Protein AF-0000000086129449 (afdb_homodimer)

InterPro domains:
  IPR013740 Redoxin [PF08534] (5-156)
  IPR013766 Thioredoxin domain [PS51352] (3-165)
  IPR036249 Thioredoxin-like superfamily [SSF52833] (34-163)
  IPR037944 Peroxiredoxin-5-like [PTHR10430] (5-164)
  IPR037944 Peroxiredoxin-5-like [cd03013] (5-163)

Sequence (330 aa):
MASLVGQQFPEDVSFTYVPYTPEKAGLNACGLPQKYDASKEFKEKKVVLVAVPGAFTPTCSEKHVPTFIEQKEALKAKGVDKVIVIAYNDPFVMSAWGKSNGVTDDFIIFASDGETKFSKQIGWTMGERTGRYALVIDHGKVTYAEQAAKGGVEGTDAASVLAKLMASLVGQQFPEDVSFTYVPYTPEKAGLNACGLPQKYDASKEFKEKKVVLVAVPGAFTPTCSEKHVPTFIEQKEALKAKGVDKVIVIAYNDPFVMSAWGKSNGVTDDFIIFASDGETKFSKQIGWTMGERTGRYALVIDHGKVTYAEQAAKGGVEGTDAASVLAKL

Nearest PDB structures (foldseek):
  5j9c-assembly1_A  TM=9.856E-01  e=5.800E-25  Aspergillus fumigatus Af293
  7q6a-assembly1_B  TM=9.742E-01  e=1.094E-22  Thermochaetoides thermophila
  7q68-assembly1_A-2  TM=9.576E-01  e=4.146E-23  Thermochaetoides thermophila DSM 1495
  5j9b-assembly1_B  TM=9.502E-01  e=1.026E-22  Aspergillus fumigatus Af293
  5j9b-assembly1_A  TM=9.409E-01  e=3.990E-22  Aspergillus fumigatus Af293

Organism: Cryphonectria parasitica (strain ATCC 38755 / EP155) (NCBI:txid660469)

Foldseek 3Di:
DPPLAFDFDDAPDKWKAFAFDPVQLDLPRFGDIDIGRCQVVLLAFKEKEWEAQDFPDDCCLPPAVVLCVVCVVVCVVVRHQAYEYEKQDARSSQHSSCSVSVNRDGRYTRTYCHQVVSQVVVPQADVSMGFGKMWIRHNRGTRAIDGDDPPHNPCRHPVNVSVRD/DPPLAFDFDDAPDKWKAFAFDPVQLDLPRFGDIDIGRCQVVLLAFKEKEWEAQDFPDDQCLPPAVVLCVVCVVVCVVVRHQAYEYEKQDARSSQHSSCSVSVNRDGRYTRTYCHQVVSQVVVPQADVSMGFGKMWIRHNRGTRAIDGDDPPHNPCRHPVNVSVRD

Solvent-accessible surface area (backbone atoms only — not comparable to full-atom values): 16642 Å² total; per-residue (Å²): 129,82,70,62,45,74,33,67,57,61,78,91,40,61,34,30,22,30,74,79,43,84,92,40,62,48,59,46,38,50,68,68,72,39,81,41,55,44,38,66,55,33,44,78,27,29,32,38,41,34,35,31,50,42,66,36,30,44,64,43,43,65,62,29,56,50,39,45,64,73,38,41,66,62,42,43,74,67,58,40,62,35,35,40,38,30,18,34,44,53,25,46,44,26,30,29,48,34,40,73,71,68,55,74,59,83,44,58,40,36,26,8,28,60,87,19,49,64,32,54,73,74,64,44,49,50,86,84,25,19,18,47,25,22,33,32,29,54,48,30,29,19,74,36,67,32,62,31,48,89,95,50,47,57,57,36,25,38,68,47,46,59,74,73,102,129,81,70,62,46,75,32,66,58,62,77,90,40,60,33,30,21,30,74,82,42,83,92,40,61,48,58,47,38,50,68,67,73,39,81,41,54,44,40,65,55,34,44,78,27,29,33,37,41,34,35,32,48,39,63,36,30,44,63,42,43,64,61,28,56,50,40,44,63,74,38,41,66,61,42,41,74,70,56,40,61,35,35,40,38,31,18,34,46,53,27,45,45,26,31,29,48,34,41,74,70,68,54,75,60,83,44,59,41,36,25,8,29,60,89,19,49,63,33,55,72,75,65,45,49,51,85,84,23,17,18,46,26,23,34,31,29,56,47,30,28,20,73,38,66,34,60,30,48,89,95,52,47,58,57,38,24,38,68,47,46,56,72,71,99

pLDDT: mean 91.47, std 8.97, range [40.25, 98.5]

Radius of gyration: 21.04 Å; Cα contacts (8 Å, |Δi|>4): 790; chains: 2; bounding box: 36×64×48 Å

Secondary structure (DSSP, 8-state):
---STTSBPPSS--EEE----GGG-STT-----EEE-HHHHHTTSEEEEEE-S-TT-HHIIIIIHHHHHHTHHHHHHTT--EEEEEESS-HHHHHHHHHHTT--SSSEEEEE-GGGHHHHHHT-EETTEE--EEEEEETTEEEEEEEPPTT--TTTSHHHHHTT-/---STTSBPPSS--EEE----GGG-STT-----EEE-HHHHHTTSEEEEEE-S-TT-HHIIIIIHHHHHHTHHHHHHTT--EEEEEESS-HHHHHHHHHHTT--SSSEEEEE-GGGHHHHHHT-EETTEE--EEEEEETTEEEEEEEPPTT--TTTSHHHHHTT-

Structure (mmCIF, N/CA/C/O backbone):
data_AF-0000000086129449-model_v1
#
loop_
_entity.id
_entity.type
_entity.pdbx_description
1 polymer 'Thioredoxin peroxidase'
#
loop_
_atom_site.group_PDB
_atom_site.id
_atom_site.type_symbol
_atom_site.label_atom_id
_atom_site.label_alt_id
_atom_site.label_comp_id
_atom_site.label_asym_id
_atom_site.label_entity_id
_atom_site.label_seq_id
_atom_site.pdbx_PDB_ins_code
_atom_site.Cartn_x
_atom_site.Cartn_y
_atom_site.Cartn_z
_atom_site.occupancy
_atom_site.B_iso_or_equiv
_atom_site.auth_seq_id
_atom_site.auth_comp_id
_atom_site.auth_asym_id
_atom_site.auth_atom_id
_atom_site.pdbx_PDB_model_num
ATOM 1 N N . MET A 1 1 ? -14.078 -14.078 -23.922 1 40.25 1 MET A N 1
ATOM 2 C CA . MET A 1 1 ? -12.617 -14.062 -23.938 1 40.25 1 MET A CA 1
ATOM 3 C C . MET A 1 1 ? -12.055 -15.477 -23.844 1 40.25 1 MET A C 1
ATOM 5 O O . MET A 1 1 ? -12.633 -16.328 -23.172 1 40.25 1 MET A O 1
ATOM 9 N N . ALA A 1 2 ? -11.336 -15.945 -24.719 1 51.16 2 ALA A N 1
ATOM 10 C CA . ALA A 1 2 ? -10.836 -17.312 -24.797 1 51.16 2 ALA A CA 1
ATOM 11 C C . ALA A 1 2 ? -10.242 -17.75 -23.453 1 51.16 2 ALA A C 1
ATOM 13 O O . ALA A 1 2 ? -9.68 -16.938 -22.719 1 51.16 2 ALA A O 1
ATOM 14 N N . SER A 1 3 ? -10.609 -18.984 -22.906 1 79.81 3 SER A N 1
ATOM 15 C CA . SER A 1 3 ? -10.156 -19.578 -21.656 1 79.81 3 SER A CA 1
ATOM 16 C C . SER A 1 3 ? -8.633 -19.531 -21.547 1 79.81 3 SER A C 1
ATOM 18 O O . SER A 1 3 ? -7.93 -19.797 -22.531 1 79.81 3 SER A O 1
ATOM 20 N N . LEU A 1 4 ? -8.047 -18.719 -20.641 1 90 4 LEU A N 1
ATOM 21 C CA . LEU A 1 4 ? -6.613 -18.719 -20.391 1 90 4 LEU A CA 1
ATOM 22 C C . LEU A 1 4 ? -6.082 -20.141 -20.25 1 90 4 LEU A C 1
ATOM 24 O O . LEU A 1 4 ? -4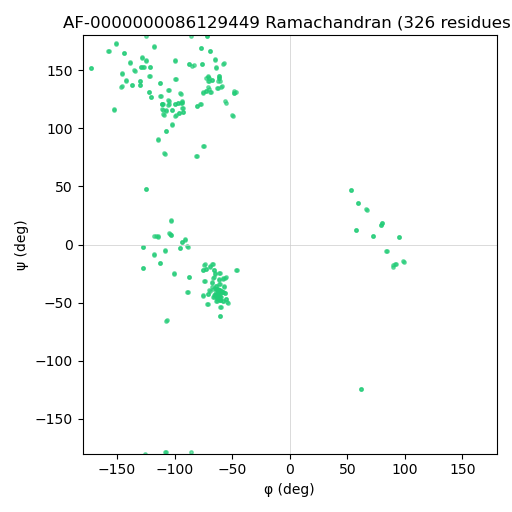.906 -20.406 -20.531 1 90 4 LEU A O 1
ATOM 28 N N . VAL A 1 5 ? -6.977 -21 -19.938 1 95 5 VAL A N 1
ATOM 29 C CA . VAL A 1 5 ? -6.562 -22.375 -19.703 1 95 5 VAL A CA 1
ATOM 30 C C . VAL A 1 5 ? -6.152 -23.016 -21.031 1 95 5 VAL A C 1
ATOM 32 O O . VAL A 1 5 ? -6.852 -22.891 -22.031 1 95 5 VAL A O 1
ATOM 35 N N . GLY A 1 6 ? -5.113 -23.656 -20.969 1 95.19 6 GLY A N 1
ATOM 36 C CA . GLY A 1 6 ? -4.609 -24.328 -22.156 1 95.19 6 GLY A CA 1
ATOM 37 C C . GLY A 1 6 ? -3.646 -23.469 -22.969 1 95.19 6 GLY A C 1
ATOM 38 O O . GLY A 1 6 ? -2.91 -23.984 -23.812 1 95.19 6 GLY A O 1
ATOM 39 N N . GLN A 1 7 ? -3.652 -22.266 -22.734 1 95.88 7 GLN A N 1
ATOM 40 C CA . GLN A 1 7 ? -2.797 -21.344 -23.469 1 95.88 7 GLN A CA 1
ATOM 41 C C . GLN A 1 7 ? -1.426 -21.219 -22.812 1 95.88 7 GLN A C 1
ATOM 43 O O . GLN A 1 7 ? -1.265 -21.562 -21.641 1 95.88 7 GLN A O 1
ATOM 48 N N . GLN A 1 8 ? -0.525 -20.844 -23.672 1 97 8 GLN A N 1
ATOM 49 C CA . GLN A 1 8 ? 0.778 -20.484 -23.109 1 97 8 GLN A CA 1
ATOM 50 C C . GLN A 1 8 ? 0.705 -19.172 -22.344 1 97 8 GLN A C 1
ATOM 52 O O . GLN A 1 8 ? 0.044 -18.234 -22.766 1 97 8 GLN A O 1
ATOM 57 N N . PHE A 1 9 ? 1.43 -19.141 -21.219 1 97.44 9 PHE A N 1
ATOM 58 C CA . PHE A 1 9 ? 1.533 -17.875 -20.5 1 97.44 9 PHE A CA 1
ATOM 59 C C . PHE A 1 9 ? 2.145 -16.797 -21.375 1 97.44 9 PHE A C 1
ATOM 61 O O . PHE A 1 9 ? 3.1 -17.062 -22.109 1 97.44 9 PHE A O 1
ATOM 68 N N . PRO A 1 10 ? 1.596 -15.656 -21.344 1 96.31 10 PRO A N 1
ATOM 69 C CA . PRO A 1 10 ? 2.037 -14.609 -22.266 1 96.31 10 PRO A CA 1
ATOM 70 C C . PRO A 1 10 ? 3.525 -14.289 -22.125 1 96.31 10 PRO A C 1
ATOM 72 O O . PRO A 1 10 ? 4.117 -14.539 -21.078 1 96.31 10 PRO A O 1
ATOM 75 N N . GLU A 1 11 ? 4.094 -13.773 -23.203 1 95.44 11 GLU A N 1
ATOM 76 C CA . GLU A 1 11 ? 5.488 -13.344 -23.219 1 95.44 11 GLU A CA 1
ATOM 77 C C . GLU A 1 11 ? 5.633 -11.93 -22.656 1 95.44 11 GLU A C 1
ATOM 79 O O . GLU A 1 11 ? 4.66 -11.18 -22.594 1 95.44 11 GLU A O 1
ATOM 84 N N . ASP A 1 12 ? 6.812 -11.578 -22.109 1 96.06 12 ASP A N 1
ATOM 85 C CA . ASP A 1 12 ? 7.234 -10.25 -21.672 1 96.06 12 ASP A CA 1
ATOM 86 C C . ASP A 1 12 ? 6.41 -9.781 -20.484 1 96.06 12 ASP A C 1
ATOM 88 O O . ASP A 1 12 ? 6.043 -8.609 -20.391 1 96.06 12 ASP A O 1
ATOM 92 N N . VAL A 1 13 ? 5.977 -10.688 -19.688 1 97.56 13 VAL A N 1
ATOM 93 C CA . VAL A 1 13 ? 5.316 -10.359 -18.422 1 97.56 13 VAL A CA 1
ATOM 94 C C . VAL A 1 13 ? 6.336 -10.344 -17.297 1 97.56 13 VAL A C 1
ATOM 96 O O . VAL A 1 13 ? 7.113 -11.289 -17.125 1 97.56 13 VAL A O 1
ATOM 99 N N . SER A 1 14 ? 6.43 -9.273 -16.641 1 98.19 14 SER A N 1
ATOM 100 C CA . SER A 1 14 ? 7.281 -9.141 -15.469 1 98.19 14 SER A CA 1
ATOM 101 C C . SER A 1 14 ? 6.547 -8.43 -14.328 1 98.19 14 SER A C 1
ATOM 103 O O . SER A 1 14 ? 5.625 -7.648 -14.57 1 98.19 14 SER A O 1
ATOM 105 N N . PHE A 1 15 ? 6.898 -8.766 -13.156 1 98.25 15 PHE A N 1
ATOM 106 C CA . PHE A 1 15 ? 6.449 -8.078 -11.953 1 98.25 15 PHE A CA 1
ATOM 107 C C . PHE A 1 15 ? 7.629 -7.461 -11.211 1 98.25 15 PHE A C 1
ATOM 109 O O . PHE A 1 15 ? 8.773 -7.543 -11.664 1 98.25 15 PHE A O 1
ATOM 116 N N . THR A 1 16 ? 7.375 -6.68 -10.258 1 97.44 16 THR A N 1
ATOM 117 C CA . THR A 1 16 ? 8.406 -6.102 -9.398 1 97.44 16 THR A CA 1
ATOM 118 C C . THR A 1 16 ? 8.164 -6.465 -7.938 1 97.44 16 THR A C 1
ATOM 120 O O . THR A 1 16 ? 7.027 -6.441 -7.465 1 97.44 16 THR A O 1
ATOM 123 N N . TYR A 1 17 ? 9.234 -6.93 -7.289 1 95.56 17 TYR A N 1
ATOM 124 C CA . TYR A 1 17 ? 9.094 -7.32 -5.891 1 95.56 17 TYR A CA 1
ATOM 125 C C . TYR A 1 17 ? 10.352 -6.98 -5.102 1 95.56 17 TYR A C 1
ATOM 127 O O . TYR A 1 17 ? 11.367 -6.578 -5.684 1 95.56 17 TYR A O 1
ATOM 135 N N . VAL A 1 18 ? 10.281 -6.98 -3.795 1 92.94 18 VAL A N 1
ATOM 136 C CA . VAL A 1 18 ? 11.422 -6.801 -2.898 1 92.94 18 VAL A CA 1
ATOM 137 C C . VAL A 1 18 ? 11.727 -8.117 -2.186 1 92.94 18 VAL A C 1
ATOM 139 O O . VAL A 1 18 ? 10.93 -8.594 -1.376 1 92.94 18 VAL A O 1
ATOM 142 N N . PRO A 1 19 ? 12.859 -8.664 -2.529 1 90.75 19 PRO A N 1
ATOM 143 C CA . PRO A 1 19 ? 13.203 -9.906 -1.825 1 90.75 19 PRO A CA 1
ATOM 144 C C . PRO A 1 19 ? 13.344 -9.703 -0.318 1 90.75 19 PRO A C 1
ATOM 146 O O . PRO A 1 19 ? 13.828 -8.664 0.127 1 90.75 19 PRO A O 1
ATOM 149 N N . TYR A 1 20 ? 12.898 -10.727 0.358 1 87.38 20 TYR A N 1
ATOM 150 C CA . TYR A 1 20 ? 13.047 -10.68 1.809 1 87.38 20 TYR A CA 1
ATOM 151 C C . TYR A 1 20 ? 14.5 -10.883 2.213 1 87.38 20 TYR A C 1
ATOM 153 O O . TYR A 1 20 ? 15.195 -11.742 1.665 1 87.38 20 TYR A O 1
ATOM 161 N N . THR A 1 21 ? 14.984 -10.094 3.035 1 84 21 THR A N 1
ATOM 162 C CA . THR A 1 21 ? 16.281 -10.25 3.691 1 84 21 THR A CA 1
ATOM 163 C C . THR A 1 21 ? 16.141 -10.078 5.203 1 84 21 THR A C 1
ATOM 165 O O . THR A 1 21 ? 15.383 -9.227 5.668 1 84 21 THR A O 1
ATOM 168 N N . PRO A 1 22 ? 16.844 -10.969 5.957 1 82.81 22 PRO A N 1
ATOM 169 C CA . PRO A 1 22 ? 16.75 -10.859 7.414 1 82.81 22 PRO A CA 1
ATOM 170 C C . PRO A 1 22 ? 17.141 -9.477 7.926 1 82.81 22 PRO A C 1
ATOM 172 O O . PRO A 1 22 ? 16.641 -9.023 8.961 1 82.81 22 PRO A O 1
ATOM 175 N N . GLU A 1 23 ? 18.016 -8.797 7.195 1 78.19 23 GLU A N 1
ATOM 176 C CA . GLU A 1 23 ? 18.484 -7.473 7.602 1 78.19 23 GLU A CA 1
ATOM 177 C C . GLU A 1 23 ? 17.375 -6.434 7.504 1 78.19 23 GLU A C 1
ATOM 179 O O . GLU A 1 23 ? 17.406 -5.406 8.18 1 78.19 23 GLU A O 1
ATOM 184 N N . LYS A 1 24 ? 16.406 -6.785 6.75 1 75.94 24 LYS A N 1
ATOM 185 C CA . LYS A 1 24 ? 15.289 -5.875 6.543 1 75.94 24 LYS A CA 1
ATOM 186 C C . LYS A 1 24 ? 13.961 -6.543 6.91 1 75.94 24 LYS A C 1
ATOM 188 O O . LYS A 1 24 ? 12.984 -6.453 6.16 1 75.94 24 LYS A O 1
ATOM 193 N N . ALA A 1 25 ? 13.953 -7.16 8.039 1 75.44 25 ALA A N 1
ATOM 194 C CA . ALA A 1 25 ? 12.797 -7.926 8.492 1 75.44 25 ALA A CA 1
ATOM 195 C C . ALA A 1 25 ? 11.68 -7.004 8.977 1 75.44 25 ALA A C 1
ATOM 197 O O . ALA A 1 25 ? 10.508 -7.379 8.961 1 75.44 25 ALA A O 1
ATOM 198 N N . GLY A 1 26 ? 12.055 -5.84 9.328 1 78.75 26 GLY A N 1
ATOM 199 C CA . GLY A 1 26 ? 11.07 -4.898 9.828 1 78.75 26 GLY A CA 1
ATOM 200 C C . GLY A 1 26 ? 10.125 -4.391 8.75 1 78.75 26 GLY A C 1
ATOM 201 O O . GLY A 1 26 ? 10.523 -4.234 7.594 1 78.75 26 GLY A O 1
ATOM 202 N N . LEU A 1 27 ? 8.922 -4.176 9.094 1 77.94 27 LEU A N 1
ATOM 203 C CA . LEU A 1 27 ? 7.898 -3.742 8.148 1 77.94 27 LEU A CA 1
ATOM 204 C C . LEU A 1 27 ? 8.297 -2.43 7.48 1 77.94 27 LEU A C 1
ATOM 206 O O . LEU A 1 27 ? 7.949 -2.188 6.32 1 77.94 27 LEU A O 1
ATOM 210 N N . ASN A 1 28 ? 9.062 -1.652 8.227 1 74.81 28 ASN A N 1
ATOM 211 C CA . ASN A 1 28 ? 9.43 -0.336 7.711 1 74.81 28 ASN A CA 1
ATOM 212 C C . ASN A 1 28 ? 10.867 -0.31 7.207 1 74.81 28 ASN A C 1
ATOM 214 O O . ASN A 1 28 ? 11.422 0.762 6.965 1 74.81 28 ASN A O 1
ATOM 218 N N . ALA A 1 29 ? 11.445 -1.51 7.145 1 68.69 29 ALA A N 1
ATOM 219 C CA . ALA A 1 29 ? 12.758 -1.668 6.52 1 68.69 29 ALA A CA 1
ATOM 220 C C . ALA A 1 29 ? 12.625 -2.037 5.047 1 68.69 29 ALA A C 1
ATOM 222 O O . ALA A 1 29 ? 12.07 -3.09 4.711 1 68.69 29 ALA A O 1
ATOM 223 N N . CYS A 1 30 ? 13.086 -1.082 4.25 1 72.06 30 CYS A N 1
ATOM 224 C CA . CYS A 1 30 ? 12.719 -1.236 2.848 1 72.06 30 CYS A CA 1
ATOM 225 C C . CYS A 1 30 ? 13.914 -1.699 2.021 1 72.06 30 CYS A C 1
ATOM 227 O O . CYS A 1 30 ? 15.008 -1.143 2.137 1 72.06 30 CYS A O 1
ATOM 229 N N . GLY A 1 31 ? 13.625 -2.785 1.384 1 78.5 31 GLY A N 1
ATOM 230 C CA . GLY A 1 31 ? 14.609 -3.229 0.407 1 78.5 31 GLY A CA 1
ATOM 231 C C . GLY A 1 31 ? 14.43 -2.59 -0.957 1 78.5 31 GLY A C 1
ATOM 232 O O . GLY A 1 31 ? 13.609 -1.68 -1.116 1 78.5 31 GLY A O 1
ATOM 233 N N . LEU A 1 32 ? 15.227 -2.945 -1.869 1 86.62 32 LEU A N 1
ATOM 234 C CA . LEU A 1 32 ? 15.172 -2.389 -3.217 1 86.62 32 LEU A CA 1
ATOM 235 C C . LEU A 1 32 ? 14.359 -3.291 -4.145 1 86.62 32 LEU A C 1
ATOM 237 O O . LEU A 1 32 ? 14.578 -4.504 -4.184 1 86.62 32 LEU A O 1
ATOM 241 N N . PRO A 1 33 ? 13.484 -2.674 -4.805 1 92.75 33 PRO A N 1
ATOM 242 C CA . PRO A 1 33 ? 12.688 -3.469 -5.742 1 92.75 33 PRO A CA 1
ATOM 243 C C . PRO A 1 33 ? 13.531 -4.113 -6.84 1 92.75 33 PRO A C 1
ATOM 245 O O . PRO A 1 33 ? 14.508 -3.516 -7.297 1 92.75 33 PRO A O 1
ATOM 248 N N . GLN A 1 34 ? 13.172 -5.305 -7.152 1 95.56 34 GLN A N 1
ATOM 249 C CA . GLN A 1 34 ? 13.789 -6.047 -8.25 1 95.56 34 GLN A CA 1
ATOM 250 C C . GLN A 1 34 ? 12.742 -6.578 -9.219 1 95.56 34 GLN A C 1
ATOM 252 O O . GLN A 1 34 ? 11.586 -6.801 -8.836 1 95.56 34 GLN A O 1
ATOM 257 N N . LYS A 1 35 ? 13.227 -6.723 -10.43 1 96.94 35 LYS A N 1
ATOM 258 C CA . LYS A 1 35 ? 12.352 -7.281 -11.453 1 96.94 35 LYS A CA 1
ATOM 259 C C . LYS A 1 35 ? 12.195 -8.789 -11.273 1 96.94 35 LYS A C 1
ATOM 261 O O . LYS A 1 35 ? 13.172 -9.492 -11.016 1 96.94 35 LYS A O 1
ATOM 266 N N . TYR A 1 36 ? 10.992 -9.328 -11.281 1 97.12 36 TYR A N 1
ATOM 267 C CA . TYR A 1 36 ? 10.688 -10.75 -11.422 1 97.12 36 TYR A CA 1
ATOM 268 C C . TYR A 1 36 ? 10.211 -11.07 -12.836 1 97.12 36 TYR A C 1
ATOM 270 O O . TYR A 1 36 ? 9.07 -10.781 -13.195 1 97.12 36 TYR A O 1
ATOM 278 N N . ASP A 1 37 ? 11.031 -11.641 -13.609 1 97.81 37 ASP A N 1
ATOM 279 C CA . ASP A 1 37 ? 10.695 -11.977 -14.984 1 97.81 37 ASP A CA 1
ATOM 280 C C . ASP A 1 37 ? 9.766 -13.188 -15.047 1 97.81 37 ASP A C 1
ATOM 282 O O . ASP A 1 37 ? 10.227 -14.32 -15.242 1 97.81 37 ASP A O 1
ATOM 286 N N . ALA A 1 38 ? 8.516 -12.984 -14.922 1 97.94 38 ALA A N 1
ATOM 287 C CA . ALA A 1 38 ? 7.523 -14.047 -14.789 1 97.94 38 ALA A CA 1
ATOM 288 C C . ALA A 1 38 ? 7.523 -14.953 -16.016 1 97.94 38 ALA A C 1
ATOM 290 O O . ALA A 1 38 ? 7.535 -16.172 -15.898 1 97.94 38 ALA A O 1
ATOM 291 N N . SER A 1 39 ? 7.5 -14.359 -17.219 1 98.06 39 SER A N 1
ATOM 292 C CA . SER A 1 39 ? 7.465 -15.148 -18.438 1 98.06 39 SER A CA 1
ATOM 293 C C . SER A 1 39 ? 8.633 -16.125 -18.516 1 98.06 39 SER A C 1
ATOM 295 O O . SER A 1 39 ? 8.469 -17.266 -18.922 1 98.06 39 SER A O 1
ATOM 297 N N . LYS A 1 40 ? 9.742 -15.664 -18.141 1 97.56 40 LYS A N 1
ATOM 298 C CA . LYS A 1 40 ? 10.93 -16.5 -18.156 1 97.56 40 LYS A CA 1
ATOM 299 C C . LYS A 1 40 ? 10.883 -17.562 -17.062 1 97.56 40 LYS A C 1
ATOM 301 O O . LYS A 1 40 ? 11.078 -18.75 -17.328 1 97.56 40 LYS A O 1
ATOM 306 N N . GLU A 1 41 ? 10.625 -17.172 -15.812 1 97.31 41 GLU A N 1
ATOM 307 C CA . GLU A 1 41 ? 10.633 -18.062 -14.656 1 97.31 41 GLU A CA 1
ATOM 308 C C . GLU A 1 41 ? 9.57 -19.156 -14.789 1 97.31 41 GLU A C 1
ATOM 310 O O . GLU A 1 41 ? 9.805 -20.312 -14.43 1 97.31 41 GLU A O 1
ATOM 315 N N . PHE A 1 42 ? 8.391 -18.812 -15.312 1 97.94 42 PHE A N 1
ATOM 316 C CA . PHE A 1 42 ? 7.238 -19.703 -15.336 1 97.94 42 PHE A CA 1
ATOM 317 C C . PHE A 1 42 ? 7.441 -20.812 -16.359 1 97.94 42 PHE A C 1
ATOM 319 O O . PHE A 1 42 ? 6.762 -21.844 -16.297 1 97.94 42 PHE A O 1
ATOM 326 N N . LYS A 1 43 ? 8.32 -20.609 -17.328 1 97.44 43 LYS A N 1
ATOM 327 C CA . LYS A 1 43 ? 8.602 -21.656 -18.328 1 97.44 43 LYS A CA 1
ATOM 328 C C . LYS A 1 43 ? 9.234 -22.875 -17.688 1 97.44 43 LYS A C 1
ATOM 330 O O . LYS A 1 43 ? 9.117 -23.984 -18.188 1 97.44 43 LYS A O 1
ATOM 335 N N . GLU A 1 44 ? 9.891 -22.703 -16.547 1 96.88 44 GLU A N 1
ATOM 336 C CA . GLU A 1 44 ? 10.688 -23.766 -15.953 1 96.88 44 GLU A CA 1
ATOM 337 C C . GLU A 1 44 ? 10.094 -24.219 -14.625 1 96.88 44 GLU A C 1
ATOM 339 O O . GLU A 1 44 ? 10.68 -25.047 -13.922 1 96.88 44 GLU A O 1
ATOM 344 N N . LYS A 1 45 ? 8.977 -23.734 -14.297 1 97.94 45 LYS A N 1
ATOM 345 C CA . LYS A 1 45 ? 8.438 -23.969 -12.961 1 97.94 45 LYS A CA 1
ATOM 346 C C . LYS A 1 45 ? 6.938 -24.266 -13.016 1 97.94 45 LYS A C 1
ATOM 348 O O . LYS A 1 45 ? 6.285 -23.984 -14.023 1 97.94 45 LYS A O 1
ATOM 353 N N . LYS A 1 46 ? 6.457 -24.891 -12.062 1 98.5 46 LYS A N 1
ATOM 354 C CA . LYS A 1 46 ? 5.031 -24.906 -11.742 1 98.5 46 LYS A CA 1
ATOM 355 C C . LYS A 1 46 ? 4.684 -23.844 -10.719 1 98.5 46 LYS A C 1
ATOM 357 O O . LYS A 1 46 ? 5.152 -23.891 -9.578 1 98.5 46 LYS A O 1
ATOM 362 N N . VAL A 1 47 ? 3.836 -22.906 -11.133 1 98.31 47 VAL A N 1
ATOM 363 C CA . VAL A 1 47 ? 3.629 -21.703 -10.328 1 98.31 47 VAL A CA 1
ATOM 364 C C . VAL A 1 47 ? 2.135 -21.469 -10.125 1 98.31 47 VAL A C 1
ATOM 366 O O . VAL A 1 47 ? 1.334 -21.703 -11.031 1 98.31 47 VAL A O 1
ATOM 369 N N . VAL A 1 48 ? 1.79 -21.047 -8.953 1 98.12 48 VAL A N 1
ATOM 370 C CA . VAL A 1 48 ? 0.466 -20.5 -8.672 1 98.12 48 VAL A CA 1
ATOM 371 C C . VAL A 1 48 ? 0.534 -18.984 -8.617 1 98.12 48 VAL A C 1
ATOM 373 O O . VAL A 1 48 ? 1.292 -18.422 -7.828 1 98.12 48 VAL A O 1
ATOM 376 N N . LEU A 1 49 ? -0.141 -18.359 -9.523 1 98.12 49 LEU A N 1
ATOM 377 C CA . LEU A 1 49 ? -0.261 -16.906 -9.539 1 98.12 49 LEU A CA 1
ATOM 378 C C . LEU A 1 49 ? -1.598 -16.453 -8.953 1 98.12 49 LEU A C 1
ATOM 380 O O . LEU A 1 49 ? -2.656 -16.844 -9.453 1 98.12 49 LEU A O 1
ATOM 384 N N . VAL A 1 50 ? -1.514 -15.695 -7.965 1 97.19 50 VAL A N 1
ATOM 385 C CA . VAL A 1 50 ? -2.711 -15.219 -7.281 1 97.19 50 VAL A CA 1
ATOM 386 C C . VAL A 1 50 ? -2.76 -13.695 -7.32 1 97.19 50 VAL A C 1
ATOM 388 O O . VAL A 1 50 ? -1.793 -13.023 -6.941 1 97.19 50 VAL A O 1
ATOM 391 N N . ALA A 1 51 ? -3.846 -13.203 -7.77 1 96.62 51 ALA A N 1
ATOM 392 C CA . ALA A 1 51 ? -4.031 -11.75 -7.82 1 96.62 51 ALA A CA 1
ATOM 393 C C . ALA A 1 51 ? -5.117 -11.305 -6.848 1 96.62 51 ALA A C 1
ATOM 395 O O . ALA A 1 51 ? -6.148 -11.969 -6.707 1 96.62 51 ALA A O 1
ATOM 396 N N . VAL A 1 52 ? -4.91 -10.242 -6.18 1 94.44 52 VAL A N 1
ATOM 397 C CA . VAL A 1 52 ? -5.867 -9.648 -5.254 1 94.44 52 VAL A CA 1
ATOM 398 C C . VAL A 1 52 ? -6.039 -8.164 -5.574 1 94.44 52 VAL A C 1
ATOM 400 O O . VAL A 1 52 ? -5.137 -7.531 -6.129 1 94.44 52 VAL A O 1
ATOM 403 N N . PRO A 1 53 ? -7.168 -7.613 -5.27 1 93 53 PRO A N 1
ATOM 404 C CA . PRO A 1 53 ? -7.422 -6.211 -5.598 1 93 53 PRO A CA 1
ATOM 405 C C . PRO A 1 53 ? -6.438 -5.258 -4.918 1 93 53 PRO A C 1
ATOM 407 O O . PRO A 1 53 ? -6.086 -4.223 -5.484 1 93 53 PRO A O 1
ATOM 410 N N . GLY A 1 54 ? -6.055 -5.711 -3.658 1 92.75 54 GLY A N 1
ATOM 411 C CA . GLY A 1 54 ? -5.137 -4.809 -2.982 1 92.75 54 GLY A CA 1
ATOM 412 C C . GLY A 1 54 ? -4.574 -5.379 -1.696 1 92.75 54 GLY A C 1
ATOM 413 O O . GLY A 1 54 ? -5.254 -6.129 -0.994 1 92.75 54 GLY A O 1
ATOM 414 N N . ALA A 1 55 ? -3.352 -4.902 -1.376 1 92.06 55 ALA A N 1
ATOM 415 C CA . ALA A 1 55 ? -2.693 -5.258 -0.122 1 92.06 55 ALA A CA 1
ATOM 416 C C . ALA A 1 55 ? -3.432 -4.664 1.073 1 92.06 55 ALA A C 1
ATOM 418 O O . ALA A 1 55 ? -3.947 -3.549 1 1 92.06 55 ALA A O 1
ATOM 419 N N . PHE A 1 56 ? -3.543 -5.445 2.244 1 90 56 PHE A N 1
ATOM 420 C CA . PHE A 1 56 ? -4.047 -5.02 3.547 1 90 56 PHE A CA 1
ATOM 421 C C . PHE A 1 56 ? -5.559 -4.828 3.508 1 90 56 PHE A C 1
ATOM 423 O O . PHE A 1 56 ? -6.145 -4.285 4.445 1 90 56 PHE A O 1
ATOM 430 N N . THR A 1 57 ? -6.18 -5.227 2.371 1 85 57 THR A N 1
ATOM 431 C CA . THR A 1 57 ? -7.637 -5.188 2.301 1 85 57 THR A CA 1
ATOM 432 C C . THR A 1 57 ? -8.25 -6.348 3.084 1 85 57 THR A C 1
ATOM 434 O O . THR A 1 57 ? -7.602 -7.375 3.285 1 85 57 THR A O 1
ATOM 437 N N . PRO A 1 58 ? -9.438 -6.191 3.51 1 79.5 58 PRO A N 1
ATOM 438 C CA . PRO A 1 58 ? -10.031 -7.164 4.434 1 79.5 58 PRO A CA 1
ATOM 439 C C . PRO A 1 58 ? -10.102 -8.57 3.842 1 79.5 58 PRO A C 1
ATOM 441 O O . PRO A 1 58 ? -9.531 -9.508 4.402 1 79.5 58 PRO A O 1
ATOM 444 N N . THR A 1 59 ? -10.82 -8.773 2.75 1 72.69 59 THR A N 1
ATOM 445 C CA . THR A 1 59 ? -11.008 -10.102 2.176 1 72.69 59 THR A CA 1
ATOM 446 C C . THR A 1 59 ? -9.664 -10.711 1.781 1 72.69 59 THR A C 1
ATOM 448 O O . THR A 1 59 ? -9.406 -11.883 2.051 1 72.69 59 THR A O 1
ATOM 451 N N . CYS A 1 60 ? -8.82 -10.008 1.289 1 76.12 60 CYS A N 1
ATOM 452 C CA . CYS A 1 60 ? -7.527 -10.5 0.824 1 76.12 60 CYS A CA 1
ATOM 453 C C . CYS A 1 60 ? -6.645 -10.906 1.996 1 76.12 60 CYS A C 1
ATOM 455 O O . CYS A 1 60 ? -5.945 -11.922 1.927 1 76.12 60 CYS A O 1
ATOM 457 N N . SER A 1 61 ? -6.688 -10.18 2.99 1 77.44 61 SER A N 1
ATOM 458 C CA . SER A 1 61 ? -5.793 -10.383 4.125 1 77.44 61 SER A CA 1
ATOM 459 C C . SER A 1 61 ? -6.375 -11.383 5.117 1 77.44 61 SER A C 1
ATOM 461 O O . SER A 1 61 ? -5.633 -12.102 5.789 1 77.44 61 SER A O 1
ATOM 463 N N . GLU A 1 62 ? -7.633 -11.438 5.133 1 72.94 62 GLU A N 1
ATOM 464 C CA . GLU A 1 62 ? -8.234 -12.273 6.164 1 72.94 62 GLU A CA 1
ATOM 465 C C . GLU A 1 62 ? -8.656 -13.633 5.605 1 72.94 62 GLU A C 1
ATOM 467 O O . GLU A 1 62 ? -8.656 -14.633 6.324 1 72.94 62 GLU A O 1
ATOM 472 N N . LYS A 1 63 ? -8.914 -13.703 4.309 1 75.5 63 LYS A N 1
ATOM 473 C CA . LYS A 1 63 ? -9.57 -14.906 3.812 1 75.5 63 LYS A CA 1
ATOM 474 C C . LYS A 1 63 ? -8.805 -15.516 2.645 1 75.5 63 LYS A C 1
ATOM 476 O O . LYS A 1 63 ? -8.922 -16.719 2.373 1 75.5 63 LYS A O 1
ATOM 481 N N . HIS A 1 64 ? -8.023 -14.812 2.025 1 86 64 HIS A N 1
ATOM 482 C CA . HIS A 1 64 ? -7.461 -15.273 0.76 1 86 64 HIS A CA 1
ATOM 483 C C . HIS A 1 64 ? -5.992 -15.656 0.918 1 86 64 HIS A C 1
ATOM 485 O O . HIS A 1 64 ? -5.664 -16.844 1.002 1 86 64 HIS A O 1
ATOM 491 N N . VAL A 1 65 ? -5.102 -14.703 1.218 1 87.25 65 VAL A N 1
ATOM 492 C CA . VAL A 1 65 ? -3.654 -14.891 1.255 1 87.25 65 VAL A CA 1
ATOM 493 C C . VAL A 1 65 ? -3.289 -15.883 2.361 1 87.25 65 VAL A C 1
ATOM 495 O O . VAL A 1 65 ? -2.463 -16.781 2.156 1 87.25 65 VAL A O 1
ATOM 498 N N . PRO A 1 66 ? -3.953 -15.852 3.512 1 88.94 66 PRO A N 1
ATOM 499 C CA . PRO A 1 66 ? -3.604 -16.781 4.586 1 88.94 66 PRO A CA 1
ATOM 500 C C . PRO A 1 66 ? -3.787 -18.25 4.184 1 88.94 66 PRO A C 1
ATOM 502 O O . PRO A 1 66 ? -3.062 -19.125 4.668 1 88.94 66 PRO A O 1
ATOM 505 N N . THR A 1 67 ? -4.711 -18.469 3.32 1 91.44 67 THR A N 1
ATOM 506 C CA . THR A 1 67 ? -4.938 -19.844 2.908 1 91.44 67 THR A CA 1
ATOM 507 C C . THR A 1 67 ? -3.715 -20.406 2.186 1 91.44 67 THR A C 1
ATOM 509 O O . THR A 1 67 ? -3.387 -21.594 2.326 1 91.44 67 THR A O 1
ATOM 512 N N . PHE A 1 68 ? -3.008 -19.625 1.421 1 94.38 68 PHE A N 1
ATOM 513 C CA . PHE A 1 68 ? -1.825 -20.062 0.685 1 94.38 68 PHE A CA 1
ATOM 514 C C . PHE A 1 68 ? -0.641 -20.25 1.625 1 94.38 68 PHE A C 1
ATOM 516 O O . PHE A 1 68 ? 0.206 -21.109 1.397 1 94.38 68 PHE A O 1
ATOM 523 N N . ILE A 1 69 ? -0.595 -19.484 2.652 1 92.38 69 ILE A N 1
ATOM 524 C CA . ILE A 1 69 ? 0.455 -19.609 3.656 1 92.38 69 ILE A CA 1
ATOM 525 C C . ILE A 1 69 ? 0.248 -20.891 4.453 1 92.38 69 ILE A C 1
ATOM 527 O O . ILE A 1 69 ? 1.19 -21.672 4.664 1 92.38 69 ILE A O 1
ATOM 531 N N . GLU A 1 70 ? -0.981 -21.125 4.789 1 93.06 70 GLU A N 1
ATOM 532 C CA . GLU A 1 70 ? -1.337 -22.297 5.578 1 93.06 70 GLU A CA 1
ATOM 533 C C . GLU A 1 70 ? -1.124 -23.594 4.785 1 93.06 70 GLU A C 1
ATOM 535 O O . GLU A 1 70 ? -0.782 -24.625 5.355 1 93.06 70 GLU A O 1
ATOM 540 N N . GLN A 1 71 ? -1.317 -23.5 3.529 1 95.12 71 GLN A N 1
ATOM 541 C CA . GLN A 1 71 ? -1.262 -24.703 2.701 1 95.12 71 GLN A CA 1
ATOM 542 C C . GLN A 1 71 ? 0.051 -24.781 1.925 1 95.12 71 GLN A C 1
ATOM 544 O O . GLN A 1 71 ? 0.136 -25.453 0.903 1 95.12 71 GLN A O 1
ATOM 549 N N . LYS A 1 72 ? 0.966 -24.109 2.385 1 94.75 72 LYS A N 1
ATOM 550 C CA . LYS A 1 72 ? 2.262 -24.016 1.717 1 94.75 72 LYS A CA 1
ATOM 551 C C . LYS A 1 72 ? 2.848 -25.391 1.465 1 94.75 72 LYS A C 1
ATOM 553 O O . LYS A 1 72 ? 3.256 -25.703 0.344 1 94.75 72 LYS A O 1
ATOM 558 N N . GLU A 1 73 ? 2.891 -26.25 2.49 1 96.31 73 GLU A N 1
ATOM 559 C CA . GLU A 1 73 ? 3.494 -27.562 2.375 1 96.31 73 GLU A CA 1
ATOM 560 C C . GLU A 1 73 ? 2.689 -28.469 1.435 1 96.31 73 GLU A C 1
ATOM 562 O O . GLU A 1 73 ? 3.262 -29.266 0.688 1 96.31 73 GLU A O 1
ATOM 567 N N . ALA A 1 74 ? 1.392 -28.312 1.509 1 97.31 74 ALA A N 1
ATOM 568 C CA . ALA A 1 74 ? 0.54 -29.078 0.6 1 97.31 74 ALA A CA 1
ATOM 569 C C . ALA A 1 74 ? 0.796 -28.688 -0.852 1 97.31 74 ALA A C 1
ATOM 571 O O . ALA A 1 74 ? 0.812 -29.547 -1.739 1 97.31 74 ALA A O 1
ATOM 572 N N . LEU A 1 75 ? 0.968 -27.422 -1.098 1 97.88 75 LEU A N 1
ATOM 573 C CA . LEU A 1 75 ? 1.249 -26.938 -2.443 1 97.88 75 LEU A CA 1
ATOM 574 C C . LEU A 1 75 ? 2.598 -27.453 -2.938 1 97.88 75 LEU A C 1
ATOM 576 O O . LEU A 1 75 ? 2.715 -27.906 -4.078 1 97.88 75 LEU A O 1
ATOM 580 N N . LYS A 1 76 ? 3.555 -27.422 -2.064 1 97.06 76 LYS A N 1
ATOM 581 C CA . LYS A 1 76 ? 4.871 -27.953 -2.402 1 97.06 76 LYS A CA 1
ATOM 582 C C . LYS A 1 76 ? 4.801 -29.438 -2.736 1 97.06 76 LYS A C 1
ATOM 584 O O . LYS A 1 76 ? 5.434 -29.891 -3.688 1 97.06 76 LYS A O 1
ATOM 589 N N . ALA A 1 77 ? 4.059 -30.109 -1.935 1 97.75 77 ALA A N 1
ATOM 590 C CA . ALA A 1 77 ? 3.916 -31.547 -2.115 1 97.75 77 ALA A CA 1
ATOM 591 C C . ALA A 1 77 ? 3.303 -31.875 -3.475 1 97.75 77 ALA A C 1
ATOM 593 O O . ALA A 1 77 ? 3.531 -32.938 -4.023 1 97.75 77 ALA A O 1
ATOM 594 N N . LYS A 1 78 ? 2.561 -30.906 -4.016 1 97.69 78 LYS A N 1
ATOM 595 C CA . LYS A 1 78 ? 1.935 -31.094 -5.324 1 97.69 78 LYS A CA 1
ATOM 596 C C . LYS A 1 78 ? 2.848 -30.609 -6.445 1 97.69 78 LYS A C 1
ATOM 598 O O . LYS A 1 78 ? 2.441 -30.562 -7.605 1 97.69 78 LYS A O 1
ATOM 603 N N . GLY A 1 79 ? 4.027 -30.203 -6.051 1 97.81 79 GLY A N 1
ATOM 604 C CA . GLY A 1 79 ? 5.039 -29.875 -7.039 1 97.81 79 GLY A CA 1
ATOM 605 C C . GLY A 1 79 ? 5.082 -28.391 -7.367 1 97.81 79 GLY A C 1
ATOM 606 O O . GLY A 1 79 ? 5.762 -27.984 -8.312 1 97.81 79 GLY A O 1
ATOM 607 N N . VAL A 1 80 ? 4.355 -27.594 -6.68 1 98.44 80 VAL A N 1
ATOM 608 C CA . VAL A 1 80 ? 4.395 -26.156 -6.91 1 98.44 80 VAL A CA 1
ATOM 609 C C . VAL A 1 80 ? 5.746 -25.594 -6.473 1 98.44 80 VAL A C 1
ATOM 611 O O . VAL A 1 80 ? 6.211 -25.875 -5.367 1 98.44 80 VAL A O 1
ATOM 614 N N . ASP A 1 81 ? 6.344 -24.812 -7.332 1 98.25 81 ASP A N 1
ATOM 615 C CA . ASP A 1 81 ? 7.652 -24.234 -7.047 1 98.25 81 ASP A CA 1
ATOM 616 C C . ASP A 1 81 ? 7.516 -22.906 -6.316 1 98.25 81 ASP A C 1
ATOM 618 O O . ASP A 1 81 ? 8.328 -22.578 -5.453 1 98.25 81 ASP A O 1
ATOM 622 N N . LYS A 1 82 ? 6.535 -22.109 -6.77 1 97.56 82 LYS A N 1
ATOM 623 C CA . LYS A 1 82 ? 6.355 -20.766 -6.246 1 97.56 82 LYS A CA 1
ATOM 624 C C . LYS A 1 82 ? 4.879 -20.375 -6.207 1 97.56 82 LYS A C 1
ATOM 626 O O . LYS A 1 82 ? 4.102 -20.797 -7.066 1 97.56 82 LYS A O 1
ATOM 631 N N . VAL A 1 83 ? 4.547 -19.625 -5.285 1 97.75 83 VAL A N 1
ATOM 632 C CA . VAL A 1 83 ? 3.303 -18.859 -5.281 1 97.75 83 VAL A CA 1
ATOM 633 C C . VAL A 1 83 ? 3.604 -17.375 -5.43 1 97.75 83 VAL A C 1
ATOM 635 O O . VAL A 1 83 ? 4.363 -16.812 -4.645 1 97.75 83 VAL A O 1
ATOM 638 N N . ILE A 1 84 ? 3.07 -16.781 -6.461 1 98 84 ILE A N 1
ATOM 639 C CA . ILE A 1 84 ? 3.25 -15.352 -6.695 1 98 84 ILE A CA 1
ATOM 640 C C . ILE A 1 84 ? 1.942 -14.617 -6.41 1 98 84 ILE A C 1
ATOM 642 O O . ILE A 1 84 ? 0.934 -14.844 -7.082 1 98 84 ILE A O 1
ATOM 646 N N . VAL A 1 85 ? 1.96 -13.781 -5.418 1 97.19 85 VAL A N 1
ATOM 647 C CA . VAL A 1 85 ? 0.823 -12.93 -5.094 1 97.19 85 VAL A CA 1
ATOM 648 C C . VAL A 1 85 ? 1.026 -11.547 -5.699 1 97.19 85 VAL A C 1
ATOM 650 O O . VAL A 1 85 ? 2.012 -10.867 -5.398 1 97.19 85 VAL A O 1
ATOM 653 N N . ILE A 1 86 ? 0.069 -11.156 -6.535 1 97.94 86 ILE A N 1
ATOM 654 C CA . ILE A 1 86 ? 0.25 -9.852 -7.164 1 97.94 86 ILE A CA 1
ATOM 655 C C . ILE A 1 86 ? -0.925 -8.945 -6.816 1 97.94 86 ILE A C 1
ATOM 657 O O . ILE A 1 86 ? -2.029 -9.422 -6.543 1 97.94 86 ILE A O 1
ATOM 661 N N . ALA A 1 87 ? -0.65 -7.664 -6.812 1 97.19 87 ALA A N 1
ATOM 662 C CA . ALA A 1 87 ? -1.625 -6.582 -6.688 1 97.19 87 ALA A CA 1
ATOM 663 C C . ALA A 1 87 ? -1.145 -5.324 -7.406 1 97.19 87 ALA A C 1
ATOM 665 O O . ALA A 1 87 ? -0.018 -5.281 -7.906 1 97.19 87 ALA A O 1
ATOM 666 N N . TYR A 1 88 ? -2.012 -4.367 -7.473 1 95.31 88 TYR A N 1
ATOM 667 C CA . TYR A 1 88 ? -1.678 -3.102 -8.117 1 95.31 88 TYR A CA 1
ATOM 668 C C . TYR A 1 88 ? -0.736 -2.277 -7.246 1 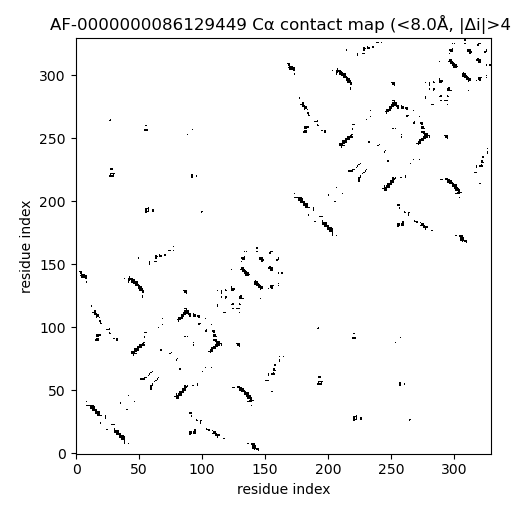95.31 88 TYR A C 1
ATOM 670 O O . TYR A 1 88 ? -0.131 -1.312 -7.719 1 95.31 88 TYR A O 1
ATOM 678 N N . ASN A 1 89 ? -0.634 -2.592 -6.008 1 95.56 89 ASN A N 1
ATOM 679 C CA . ASN A 1 89 ? 0.18 -1.833 -5.062 1 95.56 89 ASN A CA 1
ATOM 680 C C . ASN A 1 89 ? 1.662 -1.896 -5.426 1 95.56 89 ASN A C 1
ATOM 682 O O . ASN A 1 89 ? 2.119 -2.875 -6.02 1 95.56 89 ASN A O 1
ATOM 686 N N . ASP A 1 90 ? 2.369 -0.903 -5.062 1 94 90 ASP A N 1
ATOM 687 C CA . ASP A 1 90 ? 3.785 -0.858 -5.41 1 94 90 ASP A CA 1
ATOM 688 C C . ASP A 1 90 ? 4.574 -1.914 -4.641 1 94 90 ASP A C 1
ATOM 690 O O . ASP A 1 90 ? 4.066 -2.498 -3.68 1 94 90 ASP A O 1
ATOM 694 N N . PRO A 1 91 ? 5.824 -2.172 -5.055 1 95.12 91 PRO A N 1
ATOM 695 C CA . PRO A 1 91 ? 6.578 -3.295 -4.492 1 95.12 91 PRO A CA 1
ATOM 696 C C . PRO A 1 91 ? 6.906 -3.104 -3.014 1 95.12 91 PRO A C 1
ATOM 698 O O . PRO A 1 91 ? 7.082 -4.082 -2.285 1 95.12 91 PRO A O 1
ATOM 701 N N . PHE A 1 92 ? 7.043 -1.867 -2.559 1 92.44 92 PHE A N 1
ATOM 702 C CA . PHE A 1 92 ? 7.328 -1.624 -1.149 1 92.44 92 PHE A CA 1
ATOM 703 C C . PHE A 1 92 ? 6.16 -2.057 -0.274 1 92.44 92 PHE A C 1
ATOM 705 O O . PHE A 1 92 ? 6.352 -2.721 0.747 1 92.44 92 PHE A O 1
ATOM 712 N N . VAL A 1 93 ? 4.992 -1.69 -0.7 1 93.12 93 VAL A N 1
ATOM 713 C CA . VAL A 1 93 ? 3.771 -2.068 0.005 1 93.12 93 VAL A CA 1
ATOM 714 C C . VAL A 1 93 ? 3.615 -3.586 -0.008 1 93.12 93 VAL A C 1
ATOM 716 O O . VAL A 1 93 ? 3.312 -4.195 1.021 1 93.12 93 VAL A O 1
ATOM 719 N N . MET A 1 94 ? 3.848 -4.156 -1.131 1 94.44 94 MET A N 1
ATOM 720 C CA . MET A 1 94 ? 3.713 -5.605 -1.239 1 94.44 94 MET A CA 1
ATOM 721 C C . MET A 1 94 ? 4.695 -6.316 -0.314 1 94.44 94 MET A C 1
ATOM 723 O O . MET A 1 94 ? 4.348 -7.312 0.323 1 94.44 94 MET A O 1
ATOM 727 N N . SER A 1 95 ? 5.91 -5.836 -0.318 1 92.81 95 SER A N 1
ATOM 728 C CA . SER A 1 95 ? 6.922 -6.395 0.574 1 92.81 95 SER A CA 1
ATOM 729 C C . SER A 1 95 ? 6.484 -6.297 2.033 1 92.81 95 SER A C 1
ATOM 731 O O . SER A 1 95 ? 6.578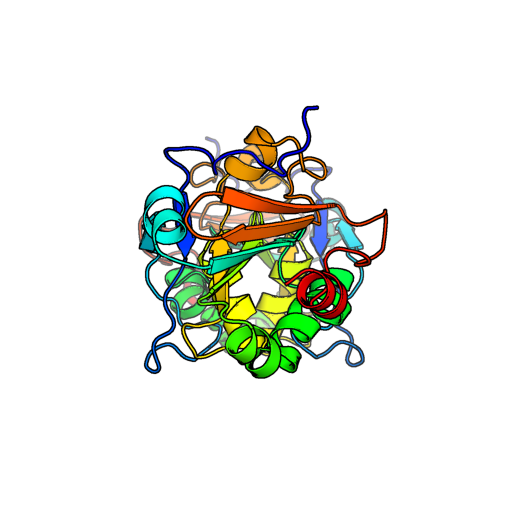 -7.273 2.779 1 92.81 95 SER A O 1
ATOM 733 N N . ALA A 1 96 ? 6.031 -5.145 2.43 1 90.38 96 ALA A N 1
ATOM 734 C CA . ALA A 1 96 ? 5.559 -4.938 3.797 1 90.38 96 ALA A CA 1
ATOM 735 C C . ALA A 1 96 ? 4.398 -5.875 4.125 1 90.38 96 ALA A C 1
ATOM 737 O O . ALA A 1 96 ? 4.324 -6.414 5.23 1 90.38 96 ALA A O 1
ATOM 738 N N . TRP A 1 97 ? 3.506 -6.051 3.154 1 91.69 97 TRP A N 1
ATOM 739 C CA . TRP A 1 97 ? 2.355 -6.926 3.354 1 91.69 97 TRP A CA 1
ATOM 740 C C . TRP A 1 97 ? 2.799 -8.375 3.531 1 91.69 97 TRP A C 1
ATOM 742 O O . TRP A 1 97 ? 2.275 -9.086 4.387 1 91.69 97 TRP A O 1
ATOM 752 N N . GLY A 1 98 ? 3.725 -8.836 2.729 1 92.25 98 GLY A N 1
ATOM 753 C CA . GLY A 1 98 ? 4.293 -10.156 2.928 1 92.25 98 GLY A CA 1
ATOM 754 C C . GLY A 1 98 ? 4.867 -10.352 4.32 1 92.25 98 GLY A C 1
ATOM 755 O O . GLY A 1 98 ? 4.574 -11.352 4.98 1 92.25 98 GLY A O 1
ATOM 756 N N . LYS A 1 99 ? 5.641 -9.383 4.773 1 88.44 99 LYS A N 1
ATOM 757 C CA . LYS A 1 99 ? 6.254 -9.438 6.098 1 88.44 99 LYS A CA 1
ATOM 758 C C . LYS A 1 99 ? 5.191 -9.461 7.191 1 88.44 99 LYS A C 1
ATOM 760 O O . LYS A 1 99 ? 5.34 -10.164 8.195 1 88.44 99 LYS A O 1
ATOM 765 N N . SER A 1 100 ? 4.164 -8.711 6.949 1 88.12 100 SER A N 1
ATOM 766 C CA . SER A 1 100 ? 3.094 -8.641 7.938 1 88.12 100 SER A CA 1
ATOM 767 C C . SER A 1 100 ? 2.383 -9.984 8.07 1 88.12 100 SER A C 1
ATOM 769 O O . SER A 1 100 ? 1.726 -10.242 9.086 1 88.12 100 SER A O 1
ATOM 771 N N . ASN A 1 101 ? 2.471 -10.805 7.078 1 88.62 101 ASN A N 1
ATOM 772 C CA . ASN A 1 101 ? 1.885 -12.141 7.098 1 88.62 101 ASN A CA 1
ATOM 773 C C . ASN A 1 101 ? 2.893 -13.188 7.57 1 88.62 101 ASN A C 1
ATOM 775 O O . ASN A 1 101 ? 2.617 -14.383 7.52 1 88.62 101 ASN A O 1
ATOM 779 N N . GLY A 1 102 ? 4.07 -12.727 7.914 1 87.06 102 GLY A N 1
ATOM 780 C CA . GLY A 1 102 ? 5.094 -13.625 8.43 1 87.06 102 GLY A CA 1
ATOM 781 C C . GLY A 1 102 ? 5.805 -14.406 7.348 1 87.06 102 GLY A C 1
ATOM 782 O O . GLY A 1 102 ? 6.414 -15.445 7.621 1 87.06 102 GLY A O 1
ATOM 783 N N . VAL A 1 103 ? 5.676 -13.961 6.137 1 87.81 103 VAL A N 1
ATOM 784 C CA . VAL A 1 103 ? 6.324 -14.656 5.031 1 87.81 103 VAL A CA 1
ATOM 785 C C . VAL A 1 103 ? 7.793 -14.258 4.957 1 87.81 103 VAL A C 1
ATOM 787 O O . VAL A 1 103 ? 8.117 -13.078 4.766 1 87.81 103 VAL A O 1
ATOM 790 N N . THR A 1 104 ? 8.648 -15.195 5.098 1 82.75 104 THR A N 1
ATOM 791 C CA . THR A 1 104 ? 10.078 -14.898 5.164 1 82.75 104 THR A CA 1
ATOM 792 C C . THR A 1 104 ? 10.852 -15.742 4.16 1 82.75 104 THR A C 1
ATOM 794 O O . THR A 1 104 ? 12.078 -15.633 4.062 1 82.75 104 THR A O 1
ATOM 797 N N . ASP A 1 105 ? 10.109 -16.547 3.51 1 82.62 105 ASP A N 1
ATOM 798 C CA . ASP A 1 105 ? 10.789 -17.422 2.559 1 82.62 105 ASP A CA 1
ATOM 799 C C . ASP A 1 105 ? 10.508 -16.984 1.12 1 82.62 105 ASP A C 1
ATOM 801 O O . ASP A 1 105 ? 9.859 -15.969 0.887 1 82.62 105 ASP A O 1
ATOM 805 N N . ASP A 1 106 ? 11.102 -17.812 0.216 1 89 106 ASP A N 1
ATOM 806 C CA . ASP A 1 106 ? 11.016 -17.422 -1.188 1 89 106 ASP A CA 1
ATOM 807 C C . ASP A 1 106 ? 9.977 -18.25 -1.929 1 89 106 ASP A C 1
ATOM 809 O O . ASP A 1 106 ? 9.93 -18.25 -3.16 1 89 106 ASP A O 1
ATOM 813 N N . PHE A 1 107 ? 9.242 -19.016 -1.187 1 95.44 107 PHE A N 1
ATOM 814 C CA . PHE A 1 107 ? 8.203 -19.828 -1.825 1 95.44 107 PHE A CA 1
ATOM 815 C C . PHE A 1 107 ? 7.012 -18.953 -2.219 1 95.44 107 PHE A C 1
ATOM 817 O O . PHE A 1 107 ? 6.434 -19.141 -3.291 1 95.44 107 PHE A O 1
ATOM 824 N N . ILE A 1 108 ? 6.609 -18.094 -1.353 1 95.81 108 ILE A N 1
ATOM 825 C CA . ILE A 1 108 ? 5.551 -17.125 -1.631 1 95.81 108 ILE A CA 1
ATOM 826 C C . ILE A 1 108 ? 6.156 -15.742 -1.843 1 95.81 108 ILE A C 1
ATOM 828 O O . ILE A 1 108 ? 6.84 -15.219 -0.962 1 95.81 108 ILE A O 1
ATOM 832 N N . ILE A 1 109 ? 5.93 -15.195 -2.959 1 95.75 109 ILE A N 1
ATOM 833 C CA . ILE A 1 109 ? 6.449 -13.883 -3.322 1 95.75 109 ILE A CA 1
ATOM 834 C C . ILE A 1 109 ? 5.297 -12.891 -3.447 1 95.75 109 ILE A C 1
ATOM 836 O O . ILE A 1 109 ? 4.289 -13.18 -4.094 1 95.75 109 ILE A O 1
ATOM 840 N N . PHE A 1 110 ? 5.441 -11.812 -2.777 1 95.88 110 PHE A N 1
ATOM 841 C CA . PHE A 1 110 ? 4.508 -10.703 -2.932 1 95.88 110 PHE A CA 1
ATOM 842 C C . PHE A 1 110 ? 5.051 -9.672 -3.912 1 95.88 110 PHE A C 1
ATOM 844 O O . PHE A 1 110 ? 6.059 -9.016 -3.641 1 95.88 110 PHE A O 1
ATOM 851 N N . ALA A 1 111 ? 4.391 -9.539 -5.039 1 97.5 111 ALA A N 1
ATOM 852 C CA . ALA A 1 111 ? 4.934 -8.711 -6.109 1 97.5 111 ALA A CA 1
ATOM 853 C C . ALA A 1 111 ? 3.902 -7.695 -6.598 1 97.5 111 ALA A C 1
ATOM 855 O O . ALA A 1 111 ? 2.709 -7.836 -6.324 1 97.5 111 ALA A O 1
ATOM 856 N N . SER A 1 112 ? 4.383 -6.695 -7.242 1 97.94 112 SER A N 1
ATOM 857 C CA . SER A 1 112 ? 3.561 -5.652 -7.848 1 97.94 112 SER A CA 1
ATOM 858 C C . SER A 1 112 ? 3.27 -5.957 -9.312 1 97.94 112 SER A C 1
ATOM 860 O O . SER A 1 112 ? 4.188 -6.215 -10.094 1 97.94 112 SER A O 1
ATOM 862 N N . ASP A 1 113 ? 2.002 -6.043 -9.664 1 97.94 113 ASP A N 1
ATOM 863 C CA . ASP A 1 113 ? 1.605 -5.906 -11.062 1 97.94 113 ASP A CA 1
ATOM 864 C C . ASP A 1 113 ? 1.521 -4.434 -11.469 1 97.94 113 ASP A C 1
ATOM 866 O O . ASP A 1 113 ? 0.427 -3.887 -11.609 1 97.94 113 ASP A O 1
ATOM 870 N N . GLY A 1 114 ? 2.658 -3.826 -11.672 1 94.06 114 GLY A N 1
ATOM 871 C CA . GLY A 1 114 ? 2.725 -2.393 -11.906 1 94.06 114 GLY A CA 1
ATOM 872 C C . GLY A 1 114 ? 1.737 -1.915 -12.953 1 94.06 114 GLY A C 1
ATOM 873 O O . GLY A 1 114 ? 1.645 -2.496 -14.039 1 94.06 114 GLY A O 1
ATOM 874 N N . GLU A 1 115 ? 0.986 -0.829 -12.539 1 92.12 115 GLU A N 1
ATOM 875 C CA . GLU A 1 115 ? -0.019 -0.255 -13.43 1 92.12 115 GLU A CA 1
ATOM 876 C C . GLU A 1 115 ? -1.055 -1.298 -13.844 1 92.12 115 GLU A C 1
ATOM 878 O O . GLU A 1 115 ? -1.748 -1.131 -14.844 1 92.12 115 GLU A O 1
ATOM 883 N N . THR A 1 116 ? -1.106 -2.406 -13.242 1 96.56 116 THR A N 1
ATOM 884 C CA . THR A 1 116 ? -2.004 -3.525 -13.508 1 96.56 116 THR A CA 1
ATOM 885 C C . THR A 1 116 ? -1.821 -4.031 -14.938 1 96.56 116 THR A C 1
ATOM 887 O O . THR A 1 116 ? -2.795 -4.395 -15.602 1 96.56 116 THR A O 1
ATOM 890 N N . LYS A 1 117 ? -0.614 -3.996 -15.391 1 96.69 117 LYS A N 1
ATOM 891 C CA . LYS A 1 117 ? -0.329 -4.285 -16.797 1 96.69 117 LYS A CA 1
ATOM 892 C C . LYS A 1 117 ? -0.765 -5.699 -17.156 1 96.69 117 LYS A C 1
ATOM 894 O O . LYS A 1 117 ? -1.456 -5.902 -18.156 1 96.69 117 LYS A O 1
ATOM 899 N N . PHE A 1 118 ? -0.351 -6.715 -16.469 1 97.56 118 PHE A N 1
ATOM 900 C CA . PHE A 1 118 ? -0.699 -8.094 -16.766 1 97.56 118 PHE A CA 1
ATOM 901 C C . PHE A 1 118 ? -2.199 -8.32 -16.625 1 97.56 118 PHE A C 1
ATOM 903 O O . PHE A 1 118 ? -2.83 -8.906 -17.516 1 97.56 118 PHE A O 1
ATOM 910 N N . SER A 1 119 ? -2.75 -7.848 -15.492 1 97.31 119 SER A N 1
ATOM 911 C CA . SER A 1 119 ? -4.176 -8.031 -15.234 1 97.31 119 SER A CA 1
ATOM 912 C C . SER A 1 119 ? -5.023 -7.375 -16.328 1 97.31 119 SER A C 1
ATOM 914 O O . SER A 1 119 ? -6.055 -7.918 -16.719 1 97.31 119 SER A O 1
ATOM 916 N N . LYS A 1 120 ? -4.598 -6.203 -16.734 1 96.25 120 LYS A N 1
ATOM 917 C CA . LYS A 1 120 ? -5.277 -5.547 -17.859 1 96.25 120 LYS A CA 1
ATOM 918 C C . LYS A 1 120 ? -5.168 -6.375 -19.125 1 96.25 120 LYS A C 1
ATOM 920 O O . LYS A 1 120 ? -6.129 -6.48 -19.891 1 96.25 120 LYS A O 1
ATOM 925 N N . GLN A 1 121 ? -4.008 -6.953 -19.359 1 95.56 121 GLN A N 1
ATOM 926 C CA . GLN A 1 121 ? -3.758 -7.758 -20.547 1 95.56 121 GLN A CA 1
ATOM 927 C C . GLN A 1 121 ? -4.742 -8.922 -20.641 1 95.56 121 GLN A C 1
ATOM 929 O O . GLN A 1 121 ? -5.211 -9.258 -21.734 1 95.56 121 GLN A O 1
ATOM 934 N N . ILE A 1 122 ? -5.035 -9.562 -19.516 1 95.12 122 ILE A N 1
ATOM 935 C CA . ILE A 1 122 ? -5.914 -10.727 -19.547 1 95.12 122 ILE A CA 1
ATOM 936 C C . ILE A 1 122 ? -7.348 -10.305 -19.234 1 95.12 122 ILE A C 1
ATOM 938 O O . ILE A 1 122 ? -8.25 -11.141 -19.203 1 95.12 122 ILE A O 1
ATOM 942 N N . GLY A 1 123 ? -7.52 -9.039 -18.938 1 94.44 123 GLY A N 1
ATOM 943 C CA . GLY A 1 123 ? -8.844 -8.453 -18.75 1 94.44 123 GLY A CA 1
ATOM 944 C C . GLY A 1 123 ? -9.43 -8.734 -17.391 1 94.44 123 GLY A C 1
ATOM 945 O O . GLY A 1 123 ? -10.656 -8.719 -17.219 1 94.44 123 GLY A O 1
ATOM 946 N N . TRP A 1 124 ? -8.672 -9.109 -16.422 1 94.94 124 TRP A N 1
ATOM 947 C CA . TRP A 1 124 ? -9.164 -9.43 -15.094 1 94.94 124 TRP A CA 1
ATOM 948 C C . TRP A 1 124 ? -8.758 -8.352 -14.086 1 94.94 124 TRP A C 1
ATOM 950 O O . TRP A 1 124 ? -7.824 -8.547 -13.305 1 94.94 124 TRP A O 1
ATOM 960 N N . THR A 1 125 ? -9.531 -7.258 -14.172 1 95.31 125 THR A N 1
ATOM 961 C CA . THR A 1 125 ? -9.289 -6.125 -13.281 1 95.31 125 THR A CA 1
ATOM 962 C C . THR A 1 125 ? -10.555 -5.762 -12.523 1 95.31 125 THR A C 1
ATOM 964 O O . THR A 1 125 ? -11.648 -6.238 -12.844 1 95.31 125 THR A O 1
ATOM 967 N N . MET A 1 126 ? -10.461 -5.113 -11.453 1 91.69 126 MET A N 1
ATOM 968 C CA . MET A 1 126 ? -11.492 -4.418 -10.703 1 91.69 126 MET A CA 1
ATOM 969 C C . MET A 1 126 ? -11.242 -2.916 -10.688 1 91.69 126 MET A C 1
ATOM 971 O O . MET A 1 126 ? -10.625 -2.396 -9.758 1 91.69 126 MET A O 1
ATOM 975 N N . GLY A 1 127 ? -11.867 -2.223 -11.766 1 91.19 127 GLY A N 1
ATOM 976 C CA . GLY A 1 127 ? -11.461 -0.839 -11.953 1 91.19 127 GLY A CA 1
ATOM 977 C C . GLY A 1 127 ? -9.984 -0.687 -12.273 1 91.19 127 GLY A C 1
ATOM 978 O O . GLY A 1 127 ? -9.477 -1.302 -13.211 1 91.19 127 GLY A O 1
ATOM 979 N N . GLU A 1 128 ? -9.266 0.161 -11.406 1 90.44 128 GLU A N 1
ATOM 980 C CA . GLU A 1 128 ? -7.836 0.376 -11.609 1 90.44 128 GLU A CA 1
ATOM 981 C C . GLU A 1 128 ? -7.008 -0.665 -10.867 1 90.44 128 GLU A C 1
ATOM 983 O O . GLU A 1 128 ? -5.781 -0.683 -10.969 1 90.44 128 GLU A O 1
ATOM 988 N N . ARG A 1 129 ? -7.699 -1.497 -10.188 1 93.75 129 ARG A N 1
ATOM 989 C CA . ARG A 1 129 ? -7.027 -2.498 -9.367 1 93.75 129 ARG A CA 1
ATOM 990 C C . ARG A 1 129 ? -6.992 -3.85 -10.07 1 93.75 129 ARG A C 1
ATOM 992 O O . ARG A 1 129 ? -7.762 -4.09 -11.008 1 93.75 129 ARG A O 1
ATOM 999 N N . THR A 1 130 ? -6.047 -4.699 -9.656 1 95.31 130 THR A N 1
ATOM 1000 C CA . THR A 1 130 ? -6.09 -6.086 -10.109 1 95.31 130 THR A CA 1
ATOM 1001 C C . THR A 1 130 ? -7.367 -6.77 -9.641 1 95.31 130 THR A C 1
ATOM 1003 O O . THR A 1 130 ? -7.895 -6.445 -8.57 1 95.31 130 THR A O 1
ATOM 1006 N N . GLY A 1 131 ? -7.855 -7.621 -10.445 1 93.5 131 GLY A N 1
ATOM 1007 C CA . GLY A 1 131 ? -8.969 -8.438 -9.992 1 93.5 131 GLY A CA 1
ATOM 1008 C C . GLY A 1 131 ? -8.562 -9.484 -8.977 1 93.5 131 GLY A C 1
ATOM 1009 O O . GLY A 1 131 ? -7.398 -9.555 -8.578 1 93.5 131 GLY A O 1
ATOM 1010 N N . ARG A 1 132 ? -9.602 -10.219 -8.555 1 94.69 132 ARG A N 1
ATOM 1011 C CA . ARG A 1 132 ? -9.336 -11.383 -7.715 1 94.69 132 ARG A CA 1
ATOM 1012 C C . ARG A 1 132 ? -9.359 -12.672 -8.531 1 94.69 132 ARG A C 1
ATOM 1014 O O . ARG A 1 132 ? -10.422 -13.109 -8.984 1 94.69 132 ARG A O 1
ATOM 1021 N N . TYR A 1 133 ? -8.195 -13.281 -8.695 1 95.94 133 TYR A N 1
ATOM 1022 C CA . TYR A 1 133 ? -8.141 -14.469 -9.531 1 95.94 133 TYR A CA 1
ATOM 1023 C C . TYR A 1 133 ? -6.934 -15.336 -9.18 1 95.94 133 TYR A C 1
ATOM 1025 O O . TYR A 1 133 ? -6.059 -14.906 -8.43 1 95.94 133 TYR A O 1
ATOM 1033 N N . ALA A 1 134 ? -6.938 -16.547 -9.672 1 96.88 134 ALA A N 1
ATOM 1034 C CA . ALA A 1 134 ? -5.824 -17.469 -9.516 1 96.88 134 ALA A CA 1
ATOM 1035 C C . ALA A 1 134 ? -5.531 -18.203 -10.828 1 96.88 134 ALA A C 1
ATOM 1037 O O . ALA A 1 134 ? -6.449 -18.578 -11.555 1 96.88 134 ALA A O 1
ATOM 1038 N N . LEU A 1 135 ? -4.305 -18.312 -11.117 1 97.69 135 LEU A N 1
ATOM 1039 C CA . LEU A 1 135 ? -3.811 -19.109 -12.234 1 97.69 135 LEU A CA 1
ATOM 1040 C C . LEU A 1 135 ? -2.84 -20.172 -11.75 1 97.69 135 LEU A C 1
ATOM 1042 O O . LEU A 1 135 ? -2.094 -19.953 -10.797 1 97.69 135 LEU A O 1
ATOM 1046 N N . VAL A 1 136 ? -2.873 -21.297 -12.391 1 98.25 136 VAL A N 1
ATOM 1047 C CA . VAL A 1 136 ? -1.788 -22.266 -12.297 1 98.25 136 VAL A CA 1
ATOM 1048 C C . VAL A 1 136 ? -1.05 -22.344 -13.633 1 98.25 136 VAL A C 1
ATOM 1050 O O . VAL A 1 136 ? -1.67 -22.531 -14.68 1 98.25 136 VAL A O 1
ATOM 1053 N N . ILE A 1 137 ? 0.17 -22.062 -13.594 1 98.38 137 ILE A N 1
ATOM 1054 C CA . ILE A 1 137 ? 1.03 -22.172 -14.766 1 98.38 137 ILE A CA 1
ATOM 1055 C C . ILE A 1 137 ? 2.002 -23.344 -14.586 1 98.38 137 ILE A C 1
ATOM 1057 O O . ILE A 1 137 ? 2.818 -23.344 -13.664 1 98.38 137 ILE A O 1
ATOM 1061 N N . ASP A 1 138 ? 1.871 -24.281 -15.398 1 98.25 138 ASP A N 1
ATOM 1062 C CA . ASP A 1 138 ? 2.732 -25.469 -15.375 1 98.25 138 ASP A CA 1
ATOM 1063 C C . ASP A 1 138 ? 3.701 -25.469 -16.547 1 98.25 138 ASP A C 1
ATOM 1065 O O . ASP A 1 138 ? 3.346 -25.875 -17.656 1 98.25 138 ASP A O 1
ATOM 1069 N N . HIS A 1 139 ? 4.988 -24.984 -16.234 1 98.06 139 HIS A N 1
ATOM 1070 C CA . HIS A 1 139 ? 6.055 -24.938 -17.219 1 98.06 139 HIS A CA 1
ATOM 1071 C C . HIS A 1 139 ? 5.602 -24.203 -18.484 1 98.06 139 HIS A C 1
ATOM 1073 O O . HIS A 1 139 ? 5.742 -24.734 -19.594 1 98.06 139 HIS A O 1
ATOM 1079 N N . GLY A 1 140 ? 4.992 -23.078 -18.172 1 97.56 140 GLY A N 1
ATOM 1080 C CA . GLY A 1 140 ? 4.68 -22.156 -19.266 1 97.56 140 GLY A CA 1
ATOM 1081 C C . GLY A 1 140 ? 3.246 -22.266 -19.734 1 97.56 140 GLY A C 1
ATOM 1082 O O . GLY A 1 140 ? 2.758 -21.391 -20.469 1 97.56 140 GLY A O 1
ATOM 1083 N N . LYS A 1 141 ? 2.568 -23.297 -19.375 1 97.69 141 LYS A N 1
ATOM 1084 C CA . LYS A 1 141 ? 1.194 -23.5 -19.812 1 97.69 141 LYS A CA 1
ATOM 1085 C C . LYS A 1 141 ? 0.201 -23.219 -18.688 1 97.69 141 LYS A C 1
ATOM 1087 O O . LYS A 1 141 ? 0.386 -23.688 -17.562 1 97.69 141 LYS A O 1
ATOM 1092 N N . VAL A 1 142 ? -0.811 -22.453 -19.047 1 98.06 142 VAL A N 1
ATOM 1093 C CA . VAL A 1 142 ? -1.859 -22.188 -18.062 1 98.06 142 VAL A CA 1
ATOM 1094 C C . VAL A 1 142 ? -2.783 -23.406 -17.953 1 98.06 142 VAL A C 1
ATOM 1096 O O . VAL A 1 142 ? -3.424 -23.781 -18.938 1 98.06 142 VAL A O 1
ATOM 1099 N N . THR A 1 143 ? -2.873 -23.938 -16.797 1 97.69 143 THR A N 1
ATOM 1100 C CA . THR A 1 143 ? -3.658 -25.156 -16.625 1 97.69 143 THR A CA 1
ATOM 1101 C C . THR A 1 143 ? -4.895 -24.891 -15.773 1 97.69 143 THR A C 1
ATOM 1103 O O . THR A 1 143 ? -5.816 -25.703 -15.727 1 97.69 143 THR A O 1
ATOM 1106 N N . TYR A 1 144 ? -4.91 -23.828 -15.102 1 97.31 144 TYR A N 1
ATOM 1107 C CA . TYR A 1 144 ? -6.043 -23.391 -14.289 1 97.31 144 TYR A CA 1
ATOM 1108 C C . TYR A 1 144 ? -6.164 -21.875 -14.281 1 97.31 144 TYR A C 1
ATOM 1110 O O . TYR A 1 144 ? -5.156 -21.172 -14.211 1 97.31 144 TYR A O 1
ATOM 1118 N N . ALA A 1 145 ? -7.34 -21.406 -14.43 1 97.12 145 ALA A N 1
ATOM 1119 C CA . ALA A 1 145 ? -7.609 -19.969 -14.406 1 97.12 145 ALA A CA 1
ATOM 1120 C C . ALA A 1 145 ? -9.031 -19.688 -13.93 1 97.12 145 ALA A C 1
ATOM 1122 O O . ALA A 1 145 ? -10 -20.109 -14.57 1 97.12 145 ALA A O 1
ATOM 1123 N N . GLU A 1 146 ? -9.078 -19.031 -12.828 1 95.12 146 GLU A N 1
ATOM 1124 C CA . GLU A 1 146 ? -10.398 -18.734 -12.289 1 95.12 146 GLU A CA 1
ATOM 1125 C C . GLU A 1 146 ? -10.43 -17.344 -11.656 1 95.12 146 GLU A C 1
ATOM 1127 O O . GLU A 1 146 ? -9.477 -16.938 -10.992 1 95.12 146 GLU A O 1
ATOM 1132 N N . GLN A 1 147 ? -11.516 -16.641 -11.852 1 92.88 147 GLN A N 1
ATOM 1133 C CA . GLN A 1 147 ? -11.812 -15.391 -11.148 1 92.88 147 GLN A CA 1
ATOM 1134 C C . GLN A 1 147 ? -12.766 -15.633 -9.984 1 92.88 147 GLN A C 1
ATOM 1136 O O . GLN A 1 147 ? -13.703 -16.422 -10.094 1 92.88 147 GLN A O 1
ATOM 1141 N N . ALA A 1 148 ? -12.469 -14.898 -8.992 1 88.06 148 ALA A N 1
ATOM 1142 C CA . ALA A 1 148 ? -13.359 -15.039 -7.844 1 88.06 148 ALA A CA 1
ATOM 1143 C C . ALA A 1 148 ? -14.711 -14.391 -8.125 1 88.06 148 ALA A C 1
ATOM 1145 O O . ALA A 1 148 ? -14.797 -13.406 -8.867 1 88.06 148 ALA A O 1
ATOM 1146 N N . ALA A 1 149 ? -15.633 -15.109 -7.582 1 75.94 149 ALA A N 1
ATOM 1147 C CA . ALA A 1 149 ? -16.938 -14.469 -7.609 1 75.94 149 ALA A CA 1
ATOM 1148 C C . ALA A 1 149 ? -16.953 -13.195 -6.766 1 75.94 149 ALA A C 1
ATOM 1150 O O . ALA A 1 149 ? -16.109 -13.023 -5.887 1 75.94 149 ALA A O 1
ATOM 1151 N N . LYS A 1 150 ? -17.891 -12.438 -7.09 1 66.88 150 LYS A N 1
ATOM 1152 C CA . LYS A 1 150 ? -17.984 -11.156 -6.391 1 66.88 150 LYS A CA 1
ATOM 1153 C C . LYS A 1 150 ? -18.062 -11.359 -4.879 1 66.88 150 LYS A C 1
ATOM 1155 O O . LYS A 1 150 ? -18.922 -12.086 -4.391 1 66.88 150 LYS A O 1
ATOM 1160 N N . GLY A 1 151 ? -17.141 -10.742 -4.246 1 68.44 151 GLY A N 1
ATOM 1161 C CA . GLY A 1 151 ? -17.156 -10.695 -2.793 1 68.44 151 GLY A CA 1
ATOM 1162 C C . GLY A 1 151 ? -16.531 -11.922 -2.152 1 68.44 151 GLY A C 1
ATOM 1163 O O . GLY A 1 151 ? -16.406 -12 -0.928 1 68.44 151 GLY A O 1
ATOM 1164 N N . GLY A 1 152 ? -16.203 -12.828 -2.934 1 78.94 152 GLY A N 1
ATOM 1165 C CA . GLY A 1 152 ? -15.68 -14.047 -2.334 1 78.94 152 GLY A CA 1
ATOM 1166 C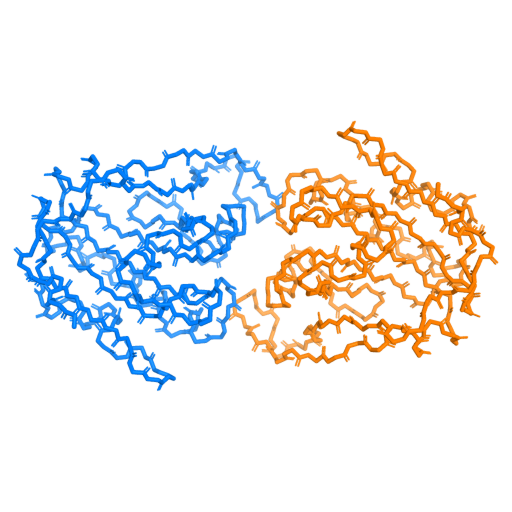 C . GLY A 1 152 ? -14.32 -14.438 -2.873 1 78.94 152 GLY A C 1
ATOM 1167 O O . GLY A 1 152 ? -13.648 -13.633 -3.527 1 78.94 152 GLY A O 1
ATOM 1168 N N . VAL A 1 153 ? -13.812 -15.57 -2.309 1 86.75 153 VAL A N 1
ATOM 1169 C CA . VAL A 1 153 ? -12.492 -16.047 -2.713 1 86.75 153 VAL A CA 1
ATOM 1170 C C . VAL A 1 153 ? -12.617 -17.438 -3.352 1 86.75 153 VAL A C 1
ATOM 1172 O O . VAL A 1 153 ? -11.617 -18.047 -3.734 1 86.75 153 VAL A O 1
ATOM 1175 N N . GLU A 1 154 ? -13.844 -17.828 -3.537 1 87.06 154 GLU A N 1
ATOM 1176 C CA . GLU A 1 154 ? -14.055 -19.172 -4.062 1 87.06 154 GLU A CA 1
ATOM 1177 C C . GLU A 1 154 ? -13.453 -19.312 -5.461 1 87.06 154 GLU A C 1
ATOM 1179 O O . GLU A 1 154 ? -13.617 -18.438 -6.305 1 87.06 154 GLU A O 1
ATOM 1184 N N . GLY A 1 155 ? -12.727 -20.469 -5.645 1 91.44 155 GLY A N 1
ATOM 1185 C CA . GLY A 1 155 ? -12.078 -20.734 -6.918 1 91.44 155 GLY A CA 1
ATOM 1186 C C . GLY A 1 155 ? -10.664 -20.188 -6.988 1 91.44 155 GLY A C 1
ATOM 1187 O O . GLY A 1 155 ? -9.875 -20.594 -7.844 1 91.44 155 GLY A O 1
ATOM 1188 N N . THR A 1 156 ? -10.43 -19.266 -6.094 1 94.25 156 THR A N 1
ATOM 1189 C CA . THR A 1 156 ? -9.125 -18.625 -6.184 1 94.25 156 THR A CA 1
ATOM 1190 C C . THR A 1 156 ? -8.305 -18.875 -4.926 1 94.25 156 THR A C 1
ATOM 1192 O O . THR A 1 156 ? -7.109 -18.594 -4.887 1 94.25 156 THR A O 1
ATOM 1195 N N . ASP A 1 157 ? -8.953 -19.469 -3.887 1 93.81 157 ASP A N 1
ATOM 1196 C CA . ASP A 1 157 ? -8.258 -19.781 -2.641 1 93.81 157 ASP A CA 1
ATOM 1197 C C . ASP A 1 157 ? -7.387 -21.031 -2.791 1 93.81 157 ASP A C 1
ATOM 1199 O O . ASP A 1 157 ? -7.449 -21.719 -3.814 1 93.81 157 ASP A O 1
ATOM 1203 N N . ALA A 1 158 ? -6.523 -21.281 -1.771 1 94.94 158 ALA A N 1
ATOM 1204 C CA . ALA A 1 158 ? -5.547 -22.359 -1.85 1 94.94 158 ALA A CA 1
ATOM 1205 C C . ALA A 1 158 ? -6.238 -23.719 -1.985 1 94.94 158 ALA A C 1
ATOM 1207 O O . ALA A 1 158 ? -5.777 -24.578 -2.73 1 94.94 158 ALA A O 1
ATOM 1208 N N . ALA A 1 159 ? -7.309 -23.828 -1.255 1 93.81 159 ALA A N 1
ATOM 1209 C CA . ALA A 1 159 ? -8.031 -25.109 -1.324 1 93.81 159 ALA A CA 1
ATOM 1210 C C . ALA A 1 159 ? -8.531 -25.375 -2.742 1 93.81 159 ALA A C 1
ATOM 1212 O O . ALA A 1 159 ? -8.406 -26.5 -3.244 1 93.81 159 ALA A O 1
ATOM 1213 N N . SER A 1 160 ? -9.117 -24.391 -3.326 1 94.31 160 SER A N 1
ATOM 1214 C CA . SER A 1 160 ? -9.602 -24.516 -4.699 1 94.31 160 SER A CA 1
ATOM 1215 C C . SER A 1 160 ? -8.461 -24.828 -5.66 1 94.31 160 SER A C 1
ATOM 1217 O O . SER A 1 160 ? -8.602 -25.688 -6.543 1 94.31 160 SER A O 1
ATOM 1219 N N . VAL A 1 161 ? -7.359 -24.125 -5.527 1 95.44 161 VAL A N 1
ATOM 1220 C CA . VAL A 1 161 ? -6.203 -24.328 -6.395 1 95.44 161 VAL A CA 1
ATOM 1221 C C . VAL A 1 161 ? -5.648 -25.734 -6.203 1 95.44 161 VAL A C 1
ATOM 1223 O O . VAL A 1 161 ? -5.383 -26.438 -7.18 1 95.44 161 VAL A O 1
ATOM 1226 N N . LEU A 1 162 ? -5.508 -26.156 -4.93 1 96.94 162 LEU A N 1
ATOM 1227 C CA . LEU A 1 162 ? -4.973 -27.484 -4.605 1 96.94 162 LEU A CA 1
ATOM 1228 C C . LEU A 1 162 ? -5.805 -28.578 -5.258 1 96.94 162 LEU A C 1
ATOM 1230 O O . LEU A 1 162 ? -5.262 -29.578 -5.723 1 96.94 162 LEU A O 1
ATOM 1234 N N . ALA A 1 163 ? -7.062 -28.328 -5.305 1 95.75 163 ALA A N 1
ATOM 1235 C CA . ALA A 1 163 ? -7.988 -29.312 -5.855 1 95.75 163 ALA A CA 1
ATOM 1236 C C . ALA A 1 163 ? -7.762 -29.5 -7.352 1 95.75 163 ALA A C 1
ATOM 1238 O O . ALA A 1 163 ? -8.219 -30.484 -7.938 1 95.75 163 ALA A O 1
ATOM 1239 N N . LYS A 1 164 ? -7.09 -28.594 -7.949 1 94.38 164 LYS A N 1
ATOM 1240 C CA . LYS A 1 164 ? -6.906 -28.625 -9.398 1 94.38 164 LYS A CA 1
ATOM 1241 C C . LYS A 1 164 ? -5.469 -29 -9.758 1 94.38 164 LYS A C 1
ATOM 1243 O O . LYS A 1 164 ? -5.125 -29.078 -10.945 1 94.38 164 LYS A O 1
ATOM 1248 N N . LEU A 1 165 ? -4.613 -29.125 -8.758 1 95.44 165 LEU A N 1
ATOM 1249 C CA . LEU A 1 165 ? -3.213 -29.469 -8.977 1 95.44 165 LEU A CA 1
ATOM 1250 C C . LEU A 1 165 ? -3.035 -30.984 -9.062 1 95.44 165 LEU A C 1
ATOM 1252 O O . LEU A 1 165 ? -2.297 -31.484 -9.914 1 95.44 165 LEU A O 1
ATOM 1256 N N . MET B 1 1 ? 4.832 29.453 -9.242 1 40.25 1 MET B N 1
ATOM 1257 C CA . MET B 1 1 ? 3.545 29.141 -8.625 1 40.25 1 MET B CA 1
ATOM 1258 C C . MET B 1 1 ? 3.379 29.891 -7.305 1 40.25 1 MET B C 1
ATOM 1260 O O . MET B 1 1 ? 4.355 30.109 -6.582 1 40.25 1 MET B O 1
ATOM 1264 N N . ALA B 1 2 ? 2.453 30.688 -7.137 1 51.03 2 ALA B N 1
ATOM 1265 C CA . ALA B 1 2 ? 2.26 31.531 -5.965 1 51.03 2 ALA B CA 1
ATOM 1266 C C . ALA B 1 2 ? 2.426 30.734 -4.676 1 51.03 2 ALA B C 1
ATOM 1268 O O . ALA B 1 2 ? 2.08 29.562 -4.621 1 51.03 2 ALA B O 1
ATOM 1269 N N . SER B 1 3 ? 3.24 31.234 -3.654 1 79.38 3 SER B N 1
ATOM 1270 C CA . SER B 1 3 ? 3.527 30.625 -2.361 1 79.38 3 SER B CA 1
ATOM 1271 C C . SER B 1 3 ? 2.244 30.203 -1.65 1 79.38 3 SER B C 1
ATOM 1273 O O . SER B 1 3 ? 1.253 30.938 -1.666 1 79.38 3 SER B O 1
ATOM 1275 N N . LEU B 1 4 ? 1.986 28.891 -1.483 1 89.69 4 LEU B N 1
ATOM 1276 C CA . LEU B 1 4 ? 0.85 28.422 -0.701 1 89.69 4 LEU B CA 1
ATOM 1277 C C . LEU B 1 4 ? 0.754 29.172 0.626 1 89.69 4 LEU B C 1
ATOM 1279 O O . LEU B 1 4 ? -0.33 29.281 1.2 1 89.69 4 LEU B O 1
ATOM 1283 N N . VAL B 1 5 ? 1.847 29.703 0.996 1 94.88 5 VAL B N 1
ATOM 1284 C CA . VAL B 1 5 ? 1.889 30.375 2.289 1 94.88 5 VAL B CA 1
ATOM 1285 C C . VAL B 1 5 ? 1.069 31.672 2.23 1 94.88 5 VAL B C 1
ATOM 1287 O O . VAL B 1 5 ? 1.193 32.438 1.28 1 94.88 5 VAL B O 1
ATOM 1290 N N . GLY B 1 6 ? 0.332 31.828 3.174 1 95.12 6 GLY B N 1
ATOM 1291 C CA . GLY B 1 6 ? -0.501 33 3.242 1 95.12 6 GLY B CA 1
ATOM 1292 C C . GLY B 1 6 ? -1.879 32.812 2.641 1 95.12 6 GLY B C 1
ATOM 1293 O O . GLY B 1 6 ? -2.793 33.594 2.893 1 95.12 6 GLY B O 1
ATOM 1294 N N . GLN B 1 7 ? -2.027 31.844 1.907 1 95.75 7 GLN B N 1
ATOM 1295 C CA . GLN B 1 7 ? -3.295 31.562 1.242 1 95.75 7 GLN B CA 1
ATOM 1296 C C . GLN B 1 7 ? -4.203 30.719 2.129 1 95.75 7 GLN B C 1
ATOM 1298 O O . GLN B 1 7 ? -3.74 30.078 3.076 1 95.75 7 GLN B O 1
ATOM 1303 N N . GLN B 1 8 ? -5.445 30.891 1.806 1 96.94 8 GLN B N 1
ATOM 1304 C CA . GLN B 1 8 ? -6.398 29.984 2.436 1 96.94 8 GLN B CA 1
ATOM 1305 C C . GLN B 1 8 ? -6.254 28.562 1.883 1 96.94 8 GLN B C 1
ATOM 1307 O O . GLN B 1 8 ? -6.066 28.391 0.678 1 96.94 8 GLN B O 1
ATOM 1312 N N . PHE B 1 9 ? -6.387 27.594 2.797 1 97.38 9 PHE B N 1
ATOM 1313 C CA . PHE B 1 9 ? -6.414 26.203 2.328 1 97.38 9 PHE B CA 1
ATOM 1314 C C . PHE B 1 9 ? -7.57 25.984 1.36 1 97.38 9 PHE B C 1
ATOM 1316 O O . PHE B 1 9 ? -8.68 26.484 1.585 1 97.38 9 PHE B O 1
ATOM 1323 N N . PRO B 1 10 ? -7.312 25.328 0.314 1 96.25 10 PRO B N 1
ATOM 1324 C CA . PRO B 1 10 ? -8.328 25.188 -0.728 1 96.25 10 PRO B CA 1
ATOM 1325 C C . PRO B 1 10 ? -9.625 24.562 -0.207 1 96.25 10 PRO B C 1
ATOM 1327 O O . PRO B 1 10 ? -9.609 23.844 0.797 1 96.25 10 PRO B O 1
ATOM 1330 N N . GLU B 1 11 ? -10.719 24.844 -0.91 1 95.38 11 GLU B N 1
ATOM 1331 C CA . GLU B 1 11 ? -12.023 24.281 -0.59 1 95.38 11 GLU B CA 1
ATOM 1332 C C . GLU B 1 11 ? -12.195 22.906 -1.229 1 95.38 11 GLU B C 1
ATOM 1334 O O . GLU B 1 11 ? -11.469 22.547 -2.166 1 95.38 11 GLU B O 1
ATOM 1339 N N . ASP B 1 12 ? -13.039 22.031 -0.655 1 95.94 12 ASP B N 1
ATOM 1340 C CA . ASP B 1 12 ? -13.484 20.75 -1.179 1 95.94 12 ASP B CA 1
ATOM 1341 C C . ASP B 1 12 ? -12.336 19.75 -1.247 1 95.94 12 ASP B C 1
ATOM 1343 O O . ASP B 1 12 ? -12.227 18.984 -2.205 1 95.94 12 ASP B O 1
ATOM 1347 N N . VAL B 1 13 ? -11.406 19.891 -0.366 1 97.5 13 VAL B N 1
ATOM 1348 C CA . VAL B 1 13 ? -10.336 18.906 -0.232 1 97.5 13 VAL B CA 1
ATOM 1349 C C . VAL B 1 13 ? -10.711 17.875 0.828 1 97.5 13 VAL B C 1
ATOM 1351 O O . VAL B 1 13 ? -11.117 18.234 1.937 1 97.5 13 VAL B O 1
ATOM 1354 N N . SER B 1 14 ? -10.711 16.672 0.455 1 98.19 14 SER B N 1
ATOM 1355 C CA . SER B 1 14 ? -10.938 15.562 1.377 1 98.19 14 SER B CA 1
ATOM 1356 C C . SER B 1 14 ? -9.938 14.438 1.148 1 98.19 14 SER B C 1
ATOM 1358 O O . SER B 1 14 ? -9.414 14.281 0.042 1 98.19 14 SER B O 1
ATOM 1360 N N . PHE B 1 15 ? -9.641 13.75 2.172 1 98.19 15 PHE B N 1
ATOM 1361 C CA . PHE B 1 15 ? -8.844 12.531 2.127 1 98.19 15 PHE B CA 1
ATOM 1362 C C . PHE B 1 15 ? -9.664 11.336 2.613 1 98.19 15 PHE B C 1
ATOM 1364 O O . PHE B 1 15 ? -10.844 11.477 2.938 1 98.19 15 PHE B O 1
ATOM 1371 N N . THR B 1 16 ? -9.164 10.195 2.459 1 97.38 16 THR B N 1
ATOM 1372 C CA . THR B 1 16 ? -9.789 8.977 2.967 1 97.38 16 THR B CA 1
ATOM 1373 C C . THR B 1 16 ? -8.844 8.234 3.904 1 97.38 16 THR B C 1
ATOM 1375 O O . THR B 1 16 ? -7.648 8.117 3.627 1 97.38 16 THR B O 1
ATOM 1378 N N . TYR B 1 17 ? -9.383 7.859 5.059 1 95.38 17 TYR B N 1
ATOM 1379 C CA . TYR B 1 17 ? -8.547 7.148 6.02 1 95.38 17 TYR B CA 1
ATOM 1380 C C . TYR B 1 17 ? -9.352 6.094 6.77 1 95.38 17 TYR B C 1
ATOM 1382 O O . TYR B 1 17 ? -10.578 6.023 6.629 1 95.38 17 TYR B O 1
ATOM 1390 N N . VAL B 1 18 ? -8.703 5.172 7.445 1 92.81 18 VAL B N 1
ATOM 1391 C CA . VAL B 1 18 ? -9.312 4.172 8.312 1 92.81 18 VAL B CA 1
ATOM 1392 C C . VAL B 1 18 ? -8.984 4.48 9.773 1 92.81 18 VAL B C 1
ATOM 1394 O O . VAL B 1 18 ? -7.824 4.391 10.18 1 92.81 18 VAL B O 1
ATOM 1397 N N . PRO B 1 19 ? -10 4.852 10.492 1 90.25 19 PRO B N 1
ATOM 1398 C CA . PRO B 1 19 ? -9.711 5.113 11.906 1 90.25 19 PRO B CA 1
ATOM 1399 C C . PRO B 1 19 ? -9.203 3.875 12.633 1 90.25 19 PRO B C 1
ATOM 1401 O O . PRO B 1 19 ? -9.641 2.758 12.352 1 90.25 19 PRO B O 1
ATOM 1404 N N . TYR B 1 20 ? -8.289 4.168 13.516 1 86.88 20 TYR B N 1
ATOM 1405 C CA . TYR B 1 20 ? -7.773 3.07 14.328 1 86.88 20 TYR B CA 1
ATOM 1406 C C . TYR B 1 20 ? -8.812 2.619 15.352 1 86.88 20 TYR B C 1
ATOM 1408 O O . TYR B 1 20 ? -9.469 3.445 15.984 1 86.88 20 TYR B O 1
ATOM 1416 N N . THR B 1 21 ? -9.023 1.411 15.453 1 83.38 21 THR B N 1
ATOM 1417 C CA . THR B 1 21 ? -9.812 0.787 16.5 1 83.38 21 THR B CA 1
ATOM 1418 C C . THR B 1 21 ? -9.055 -0.379 17.125 1 83.38 21 THR B C 1
ATOM 1420 O O . THR B 1 21 ? -8.359 -1.123 16.438 1 83.38 21 THR B O 1
ATOM 1423 N N . PRO B 1 22 ? -9.133 -0.452 18.484 1 81.75 22 PRO B N 1
ATOM 1424 C CA . PRO B 1 22 ? -8.422 -1.547 19.141 1 81.75 22 PRO B CA 1
ATOM 1425 C C . PRO B 1 22 ? -8.828 -2.92 18.609 1 81.75 22 PRO B C 1
ATOM 1427 O O . PRO B 1 22 ? -8.016 -3.854 18.625 1 81.75 22 PRO B O 1
ATOM 1430 N N . GLU B 1 23 ? -10.047 -3.043 18.125 1 77.12 23 GLU B N 1
ATOM 1431 C CA . GLU B 1 23 ? -10.547 -4.316 17.609 1 77.12 23 GLU B CA 1
ATOM 1432 C C . GLU B 1 23 ? -9.852 -4.703 16.312 1 77.12 23 GLU B C 1
ATOM 1434 O O . GLU B 1 23 ? -9.789 -5.883 15.969 1 77.12 23 GLU B O 1
ATOM 1439 N N . LYS B 1 24 ? -9.281 -3.738 15.727 1 74.88 24 LYS B N 1
ATOM 1440 C CA . LYS B 1 24 ? -8.594 -3.965 14.461 1 74.88 24 LYS B CA 1
ATOM 1441 C C . LYS B 1 24 ? -7.141 -3.502 14.531 1 74.88 24 LYS B C 1
ATOM 1443 O O . LYS B 1 24 ? -6.656 -2.818 13.633 1 74.88 24 LYS B O 1
ATOM 1448 N N . ALA B 1 25 ? -6.496 -3.896 15.578 1 74.94 25 ALA B N 1
ATOM 1449 C CA . ALA B 1 25 ? -5.129 -3.459 15.844 1 74.94 25 ALA B CA 1
ATOM 1450 C C . ALA B 1 25 ? -4.137 -4.188 14.938 1 74.94 25 ALA B C 1
ATOM 1452 O O . ALA B 1 25 ? -3.045 -3.68 14.672 1 74.94 25 ALA B O 1
ATOM 1453 N N . GLY B 1 26 ? -4.559 -5.297 14.461 1 78.12 26 GLY B N 1
ATOM 1454 C CA . GLY B 1 26 ? -3.668 -6.074 13.617 1 78.12 26 GLY B CA 1
ATOM 1455 C C . GLY B 1 26 ? -3.443 -5.449 12.258 1 78.12 26 GLY B C 1
ATOM 1456 O O . GLY B 1 26 ? -4.344 -4.809 11.703 1 78.12 26 GLY B O 1
ATOM 1457 N N . LEU B 1 27 ? -2.281 -5.578 11.734 1 77.25 27 LEU B N 1
ATOM 1458 C CA . LEU B 1 27 ? -1.911 -4.977 10.461 1 77.25 27 LEU B CA 1
ATOM 1459 C C . LEU B 1 27 ? -2.834 -5.461 9.344 1 77.25 27 LEU B C 1
ATOM 1461 O O . LEU B 1 27 ? -3.104 -4.723 8.391 1 77.25 27 LEU B O 1
ATOM 1465 N N . ASN B 1 28 ? -3.334 -6.664 9.547 1 74.06 28 ASN B N 1
ATOM 1466 C CA . ASN B 1 28 ? -4.156 -7.254 8.492 1 74.06 28 ASN B CA 1
ATOM 1467 C C . ASN B 1 28 ? -5.637 -7.215 8.852 1 74.06 28 ASN B C 1
ATOM 1469 O O . ASN B 1 28 ? -6.453 -7.883 8.211 1 74.06 28 ASN B O 1
ATOM 1473 N N . ALA B 1 29 ? -5.914 -6.477 9.93 1 67.44 29 ALA B N 1
ATOM 1474 C CA . ALA B 1 29 ? -7.301 -6.207 10.305 1 67.44 29 ALA B CA 1
ATOM 1475 C C . ALA B 1 29 ? -7.781 -4.887 9.703 1 67.44 29 ALA B C 1
ATOM 1477 O O . ALA B 1 29 ? -7.246 -3.822 10.023 1 67.44 29 ALA B O 1
ATOM 1478 N N . CYS B 1 30 ? -8.742 -5.09 8.805 1 70.88 30 CYS B N 1
ATOM 1479 C CA . CYS B 1 30 ? -9.031 -3.914 7.988 1 70.88 30 CYS B CA 1
ATOM 1480 C C . CYS B 1 30 ? -10.336 -3.26 8.414 1 70.88 30 CYS B C 1
ATOM 1482 O O . CYS B 1 30 ? -11.352 -3.943 8.594 1 70.88 30 CYS B O 1
ATOM 1484 N N . GLY B 1 31 ? -10.133 -2.02 8.719 1 77.88 31 GLY B N 1
ATOM 1485 C CA . GLY B 1 31 ? -11.328 -1.226 8.961 1 77.88 31 GLY B CA 1
ATOM 1486 C C . GLY B 1 31 ? -11.922 -0.642 7.691 1 77.88 31 GLY B C 1
ATOM 1487 O O . GLY B 1 31 ? -11.461 -0.951 6.586 1 77.88 31 GLY B O 1
ATOM 1488 N N . LEU B 1 32 ? -12.969 0.059 7.809 1 86.19 32 LEU B N 1
ATOM 1489 C CA . LEU B 1 32 ? -13.648 0.663 6.664 1 86.19 32 LEU B CA 1
ATOM 1490 C C . LEU B 1 32 ? -13.18 2.098 6.449 1 86.19 32 LEU B C 1
ATOM 1492 O O . LEU B 1 32 ? -13.133 2.889 7.395 1 86.19 32 LEU B O 1
ATOM 1496 N N . PRO B 1 33 ? -12.828 2.34 5.258 1 92.5 33 PRO B N 1
ATOM 1497 C CA . PRO B 1 33 ? -12.391 3.707 4.965 1 92.5 33 PRO B CA 1
ATOM 1498 C C . PRO B 1 33 ? -13.484 4.742 5.219 1 92.5 33 PRO B C 1
ATOM 1500 O O . PRO B 1 33 ? -14.664 4.465 4.98 1 92.5 33 PRO B O 1
ATOM 1503 N N . GLN B 1 34 ? -13.078 5.832 5.746 1 95.38 34 GLN B N 1
ATOM 1504 C CA . GLN B 1 34 ? -13.953 6.977 5.969 1 95.38 34 GLN B CA 1
ATOM 1505 C C . GLN B 1 34 ? -13.367 8.25 5.359 1 95.38 34 GLN B C 1
ATOM 1507 O O . GLN B 1 34 ? -12.156 8.359 5.199 1 95.38 34 GLN B O 1
ATOM 1512 N N . LYS B 1 35 ? -14.32 9.109 5.035 1 96.81 35 LYS B N 1
ATOM 1513 C CA . LYS B 1 35 ? -13.906 10.398 4.492 1 96.81 35 LYS B CA 1
ATOM 1514 C C . LYS B 1 35 ? -13.375 11.312 5.594 1 96.81 35 LYS B C 1
ATOM 1516 O O . LYS B 1 35 ? -13.953 11.383 6.68 1 96.81 35 LYS B O 1
ATOM 1521 N N . TYR B 1 36 ? -12.219 11.93 5.438 1 97.06 36 TYR B N 1
ATOM 1522 C CA . TYR B 1 36 ? -11.719 13.039 6.238 1 97.06 36 TYR B CA 1
ATOM 1523 C C . TYR B 1 36 ? -11.875 14.367 5.5 1 97.06 36 TYR B C 1
ATOM 1525 O O . TYR B 1 36 ? -11.102 14.672 4.59 1 97.06 36 TYR B O 1
ATOM 1533 N N . ASP B 1 37 ? -12.828 15.125 5.855 1 97.81 37 ASP B N 1
ATOM 1534 C CA . ASP B 1 37 ? -13.086 16.406 5.203 1 97.81 37 ASP B CA 1
ATOM 1535 C C . ASP B 1 37 ? -12.055 17.453 5.617 1 97.81 37 ASP B C 1
ATOM 1537 O O . ASP B 1 37 ? -12.305 18.25 6.52 1 97.81 37 ASP B O 1
ATOM 1541 N N . ALA B 1 38 ? -10.953 17.484 4.973 1 97.94 38 ALA B N 1
ATOM 1542 C CA . ALA B 1 38 ? -9.812 18.312 5.348 1 97.94 38 ALA B CA 1
ATOM 1543 C C . ALA B 1 38 ? -10.18 19.797 5.34 1 97.94 38 ALA B C 1
ATOM 1545 O O . ALA B 1 38 ? -9.883 20.516 6.289 1 97.94 38 ALA B O 1
ATOM 1546 N N . SER B 1 39 ? -10.828 20.266 4.266 1 98.06 39 SER B N 1
ATOM 1547 C CA . SER B 1 39 ? -11.195 21.672 4.156 1 98.06 39 SER B CA 1
ATOM 1548 C C . SER B 1 39 ? -12.031 22.109 5.348 1 98.06 39 SER B C 1
ATOM 1550 O O . SER B 1 39 ? -11.836 23.219 5.879 1 98.06 39 SER B O 1
ATOM 1552 N N . LYS B 1 40 ? -12.914 21.297 5.723 1 97.56 40 LYS B N 1
ATOM 1553 C CA . LYS B 1 40 ? -13.781 21.625 6.852 1 97.56 40 LYS B CA 1
ATOM 1554 C C . LYS B 1 40 ? -13.023 21.562 8.172 1 97.56 40 LYS B C 1
ATOM 1556 O O . LYS B 1 40 ? -13.07 22.5 8.969 1 97.56 40 LYS B O 1
ATOM 1561 N N . GLU B 1 41 ? -12.32 20.469 8.438 1 97.31 41 GLU B N 1
ATOM 1562 C CA . GLU B 1 41 ? -11.617 20.234 9.695 1 97.31 41 GLU B CA 1
ATOM 1563 C C . GLU B 1 41 ? -10.531 21.281 9.922 1 97.31 41 GLU B C 1
ATOM 1565 O O . GLU B 1 41 ? -10.328 21.734 11.047 1 97.31 41 GLU B O 1
ATOM 1570 N N . PHE B 1 42 ? -9.82 21.672 8.859 1 97.94 42 PHE B N 1
ATOM 1571 C CA . PHE B 1 42 ? -8.648 22.531 8.969 1 97.94 42 PHE B CA 1
ATOM 1572 C C . PHE B 1 42 ? -9.055 23.969 9.312 1 97.94 42 PHE B C 1
ATOM 1574 O O . PHE B 1 42 ? -8.227 24.75 9.773 1 97.94 42 PHE B O 1
ATOM 1581 N N . LYS B 1 43 ? -10.297 24.344 9.047 1 97.44 43 LYS B N 1
ATOM 1582 C CA . LYS B 1 43 ? -10.773 25.688 9.383 1 97.44 43 LYS B CA 1
ATOM 1583 C C . LYS B 1 43 ? -10.773 25.906 10.891 1 97.44 43 LYS B C 1
ATOM 1585 O O . LYS B 1 43 ? -10.664 27.047 11.352 1 97.44 43 LYS B O 1
ATOM 1590 N N . GLU B 1 44 ? -10.867 24.844 11.664 1 96.94 44 GLU B N 1
ATOM 1591 C CA . GLU B 1 44 ? -11.055 24.969 13.109 1 96.94 44 GLU B CA 1
ATOM 1592 C C . GLU B 1 44 ? -9.844 24.438 13.875 1 96.94 44 GLU B C 1
ATOM 1594 O O . GLU B 1 44 ? -9.867 24.359 15.102 1 96.94 44 GLU B O 1
ATOM 1599 N N . LYS B 1 45 ? -8.828 24.125 13.18 1 97.94 45 LYS B N 1
ATOM 1600 C CA . LYS B 1 45 ? -7.699 23.453 13.812 1 97.94 45 LYS B CA 1
ATOM 1601 C C . LYS B 1 45 ? -6.367 24 13.32 1 97.94 45 LYS B C 1
ATOM 1603 O O . LYS B 1 45 ? -6.316 24.672 12.289 1 97.94 45 LYS B O 1
ATOM 1608 N N . LYS B 1 46 ? -5.383 23.859 14.055 1 98.5 46 LYS B N 1
ATOM 1609 C CA . LYS B 1 46 ? -3.996 23.953 13.602 1 98.5 46 LYS B CA 1
ATOM 1610 C C . LYS B 1 46 ? -3.453 22.562 13.227 1 98.5 46 LYS B C 1
ATOM 1612 O O . LYS B 1 46 ? -3.336 21.688 14.086 1 98.5 46 LYS B O 1
ATOM 1617 N N . VAL B 1 47 ? -3.104 22.406 11.953 1 98.31 47 VAL B N 1
ATOM 1618 C CA . VAL B 1 47 ? -2.812 21.078 11.438 1 98.31 47 VAL B CA 1
ATOM 1619 C C . VAL B 1 47 ? -1.474 21.094 10.703 1 98.31 47 VAL B C 1
ATOM 1621 O O . VAL B 1 47 ? -1.143 22.062 10.023 1 98.31 47 VAL B O 1
ATOM 1624 N N . VAL B 1 48 ? -0.734 20.062 10.875 1 98.12 48 VAL B N 1
ATOM 1625 C CA . VAL B 1 48 ? 0.427 19.781 10.039 1 98.12 48 VAL B CA 1
ATOM 1626 C C . VAL B 1 48 ? 0.074 18.703 9.016 1 98.12 48 VAL B C 1
ATOM 1628 O O . VAL B 1 48 ? -0.346 17.609 9.375 1 98.12 48 VAL B O 1
ATOM 1631 N N . LEU B 1 49 ? 0.113 19.078 7.773 1 98.06 49 LEU B N 1
ATOM 1632 C CA . LEU B 1 49 ? -0.094 18.141 6.672 1 98.06 49 LEU B CA 1
ATOM 1633 C C . LEU B 1 49 ? 1.238 17.703 6.066 1 98.06 49 LEU B C 1
ATOM 1635 O O . LEU B 1 49 ? 2.012 18.547 5.598 1 98.06 49 LEU B O 1
ATOM 1639 N N . VAL B 1 50 ? 1.457 16.469 6.094 1 97.19 50 VAL B N 1
ATOM 1640 C CA . VAL B 1 50 ? 2.707 15.922 5.582 1 97.19 50 VAL B CA 1
ATOM 1641 C C . VAL B 1 50 ? 2.412 14.938 4.453 1 97.19 50 VAL B C 1
ATOM 1643 O O . VAL B 1 50 ? 1.612 14.008 4.617 1 97.19 50 VAL B O 1
ATOM 1646 N N . ALA B 1 51 ? 3.039 15.156 3.367 1 96.56 51 ALA B N 1
ATOM 1647 C CA . ALA B 1 51 ? 2.873 14.258 2.223 1 96.56 51 ALA B CA 1
ATOM 1648 C C . ALA B 1 51 ? 4.164 13.492 1.935 1 96.56 51 ALA B C 1
ATOM 1650 O O . ALA B 1 51 ? 5.258 14.055 2.018 1 96.56 51 ALA B O 1
ATOM 1651 N N . VAL B 1 52 ? 4.07 12.266 1.634 1 94.44 52 VAL B N 1
ATOM 1652 C CA . VAL B 1 52 ? 5.195 11.406 1.27 1 94.44 52 VAL B CA 1
ATOM 1653 C C . VAL B 1 52 ? 4.887 10.68 -0.036 1 94.44 52 VAL B C 1
ATOM 1655 O O . VAL B 1 52 ? 3.719 10.461 -0.371 1 94.44 52 VAL B O 1
ATOM 1658 N N . PRO B 1 53 ? 5.887 10.328 -0.777 1 93 53 PRO B N 1
ATOM 1659 C CA . PRO B 1 53 ? 5.66 9.68 -2.07 1 93 53 PRO B CA 1
ATOM 1660 C C . PRO B 1 53 ? 4.918 8.352 -1.94 1 93 53 PRO B C 1
ATOM 1662 O O . PRO B 1 53 ? 4.145 7.984 -2.828 1 93 53 PRO B O 1
ATOM 1665 N N . GLY B 1 54 ? 5.25 7.676 -0.774 1 92.81 54 GLY B N 1
ATOM 1666 C CA . GLY B 1 54 ? 4.57 6.395 -0.644 1 92.81 54 GLY B CA 1
ATOM 1667 C C . GLY B 1 54 ? 4.785 5.742 0.708 1 92.81 54 GLY B C 1
ATOM 1668 O O . GLY B 1 54 ? 5.852 5.883 1.31 1 92.81 54 GLY B O 1
ATOM 1669 N N . ALA B 1 55 ? 3.768 4.941 1.093 1 92.12 55 ALA B N 1
ATOM 1670 C CA . ALA B 1 55 ? 3.838 4.148 2.316 1 92.12 55 ALA B CA 1
ATOM 1671 C C . ALA B 1 55 ? 4.895 3.051 2.199 1 92.12 55 ALA B C 1
ATOM 1673 O O . ALA B 1 55 ? 5.074 2.467 1.129 1 92.12 55 ALA B O 1
ATOM 1674 N N . PHE B 1 56 ? 5.688 2.764 3.342 1 90.25 56 PHE B N 1
ATOM 1675 C CA . PHE B 1 56 ? 6.621 1.656 3.506 1 90.25 56 PHE B CA 1
ATOM 1676 C C . PHE B 1 56 ? 7.871 1.872 2.662 1 90.25 56 PHE B C 1
ATOM 1678 O O . PHE B 1 56 ? 8.68 0.957 2.498 1 90.25 56 PHE B O 1
ATOM 1685 N N . THR B 1 57 ? 7.977 3.082 2.059 1 85.25 57 THR B N 1
ATOM 1686 C CA . THR B 1 57 ? 9.203 3.412 1.334 1 85.25 57 THR B CA 1
ATOM 1687 C C . THR B 1 57 ? 10.328 3.754 2.305 1 85.25 57 THR B C 1
ATOM 1689 O O . THR B 1 57 ? 10.07 4.16 3.439 1 85.25 57 THR B O 1
ATOM 1692 N N . PRO B 1 58 ? 11.523 3.598 1.888 1 79.56 58 PRO B N 1
ATOM 1693 C CA . PRO B 1 58 ? 12.656 3.715 2.805 1 79.56 58 PRO B CA 1
ATOM 1694 C C . PRO B 1 58 ? 12.75 5.09 3.461 1 79.56 58 PRO B C 1
ATOM 1696 O O . PRO B 1 58 ? 12.703 5.195 4.691 1 79.56 58 PRO B O 1
ATOM 1699 N N . THR B 1 59 ? 12.93 6.152 2.695 1 72.88 59 THR B N 1
ATOM 1700 C CA . THR B 1 59 ? 13.102 7.488 3.252 1 72.88 59 THR B CA 1
ATOM 1701 C C . THR B 1 59 ? 11.891 7.895 4.082 1 72.88 59 THR B C 1
ATOM 1703 O O . THR B 1 59 ? 12.031 8.438 5.18 1 72.88 59 THR B O 1
ATOM 1706 N N . CYS B 1 60 ? 10.789 7.605 3.691 1 76.44 60 CYS B N 1
ATOM 1707 C CA . CYS B 1 60 ? 9.562 7.992 4.375 1 76.44 60 CYS B CA 1
ATOM 1708 C C . CYS B 1 60 ? 9.414 7.242 5.699 1 76.44 60 CYS B C 1
ATOM 1710 O O . CYS B 1 60 ? 8.992 7.82 6.699 1 76.44 60 CYS B O 1
ATOM 1712 N N . SER B 1 61 ? 9.75 6.059 5.691 1 77.69 61 SER B N 1
ATOM 1713 C CA . SER B 1 61 ? 9.531 5.195 6.848 1 77.69 61 SER B CA 1
ATOM 1714 C C . SER B 1 61 ? 10.688 5.277 7.832 1 77.69 61 SER B C 1
ATOM 1716 O O . SER B 1 61 ? 10.5 5.121 9.039 1 77.69 61 SER B O 1
ATOM 1718 N N . GLU B 1 62 ? 11.797 5.574 7.309 1 73 62 GLU B N 1
ATOM 1719 C CA . GLU B 1 62 ? 12.961 5.523 8.188 1 73 62 GLU B CA 1
ATOM 1720 C C . GLU B 1 62 ? 13.359 6.918 8.664 1 73 62 GLU B C 1
ATOM 1722 O O . GLU B 1 62 ? 13.898 7.078 9.758 1 73 62 GLU B O 1
ATOM 1727 N N . LYS B 1 63 ? 13.008 7.945 7.902 1 75.5 63 LYS B N 1
ATOM 1728 C CA . LYS B 1 63 ? 13.609 9.242 8.195 1 75.5 63 LYS B CA 1
ATOM 1729 C C . LYS B 1 63 ? 12.539 10.32 8.352 1 75.5 63 LYS B C 1
ATOM 1731 O O . LYS B 1 63 ? 12.773 11.344 9 1 75.5 63 LYS B O 1
ATOM 1736 N N . HIS B 1 64 ? 11.438 10.125 7.871 1 85.75 64 HIS B N 1
ATOM 1737 C CA . HIS B 1 64 ? 10.477 11.219 7.773 1 85.75 64 HIS B CA 1
ATOM 1738 C C . HIS B 1 64 ? 9.359 11.055 8.797 1 85.75 64 HIS B C 1
ATOM 1740 O O . HIS B 1 64 ? 9.359 11.727 9.836 1 85.75 64 HIS B O 1
ATOM 1746 N N . VAL B 1 65 ? 8.531 10.008 8.688 1 87.38 65 VAL B N 1
ATOM 1747 C CA . VAL B 1 65 ? 7.332 9.812 9.5 1 87.38 65 VAL B CA 1
ATOM 1748 C C . VAL B 1 65 ? 7.723 9.609 10.961 1 87.38 65 VAL B C 1
ATOM 1750 O O . VAL B 1 65 ? 7.102 10.172 11.859 1 87.38 65 VAL B O 1
ATOM 1753 N N . PRO B 1 66 ? 8.812 8.914 11.25 1 88.94 66 PRO B N 1
ATOM 1754 C CA . PRO B 1 66 ? 9.195 8.703 12.648 1 88.94 66 PRO B CA 1
ATOM 1755 C C . PRO B 1 66 ? 9.477 10.008 13.391 1 88.94 66 PRO B C 1
ATOM 1757 O O . PRO B 1 66 ? 9.242 10.094 14.602 1 88.94 66 PRO B O 1
ATOM 1760 N N . THR B 1 67 ? 9.93 10.961 12.672 1 91.19 67 THR B N 1
ATOM 1761 C CA . THR B 1 67 ? 10.227 12.227 13.336 1 91.19 67 THR B CA 1
ATOM 1762 C C . THR B 1 67 ? 8.953 12.852 13.898 1 91.19 67 THR B C 1
ATOM 1764 O O . THR B 1 67 ? 8.984 13.469 14.961 1 91.19 67 THR B O 1
ATOM 1767 N N . PHE B 1 68 ? 7.84 12.727 13.25 1 94.25 68 PHE B N 1
ATOM 1768 C CA . PHE B 1 68 ? 6.57 13.289 13.695 1 94.25 68 PHE B CA 1
ATOM 1769 C C . PHE B 1 68 ? 6.008 12.492 14.875 1 94.25 68 PHE B C 1
ATOM 1771 O O . PHE B 1 68 ? 5.355 13.055 15.75 1 94.25 68 PHE B O 1
ATOM 1778 N N . ILE B 1 69 ? 6.273 11.25 14.898 1 92.31 69 ILE B N 1
ATOM 1779 C CA . ILE B 1 69 ? 5.844 10.406 16.016 1 92.31 69 ILE B CA 1
ATOM 1780 C C . ILE B 1 69 ? 6.652 10.742 17.266 1 92.31 69 ILE B C 1
ATOM 1782 O O . ILE B 1 69 ? 6.094 10.898 18.344 1 92.31 69 ILE B O 1
ATOM 1786 N N . GLU B 1 70 ? 7.918 10.914 17.047 1 92.88 70 GLU B N 1
ATOM 1787 C CA . GLU B 1 70 ? 8.828 11.203 18.141 1 92.88 70 GLU B CA 1
ATOM 1788 C C . GLU B 1 70 ? 8.555 12.586 18.734 1 92.88 70 GLU B C 1
ATOM 1790 O O . GLU B 1 70 ? 8.727 12.805 19.938 1 92.88 70 GLU B O 1
ATOM 1795 N N . GLN B 1 71 ? 8.141 13.469 17.906 1 95.06 71 GLN B N 1
ATOM 1796 C CA . GLN B 1 71 ? 7.969 14.844 18.344 1 95.06 71 GLN B CA 1
ATOM 1797 C C . GLN B 1 71 ? 6.492 15.172 18.578 1 95.06 71 GLN B C 1
ATOM 1799 O O . GLN B 1 71 ? 6.098 16.344 18.562 1 95.06 71 GLN B O 1
ATOM 1804 N N . LYS B 1 72 ? 5.762 14.195 18.75 1 94.69 72 LYS B N 1
ATOM 1805 C CA . LYS B 1 72 ? 4.316 14.336 18.922 1 94.69 72 LYS B CA 1
ATOM 1806 C C . LYS B 1 72 ? 3.982 15.32 20.031 1 94.69 72 LYS B C 1
ATOM 1808 O O . LYS B 1 72 ? 3.189 16.234 19.844 1 94.69 72 LYS B O 1
ATOM 1813 N N . GLU B 1 73 ? 4.586 15.148 21.203 1 96.19 73 GLU B N 1
ATOM 1814 C CA . GLU B 1 73 ? 4.285 15.992 22.359 1 96.19 73 GLU B CA 1
ATOM 1815 C C . GLU B 1 73 ? 4.742 17.422 22.125 1 96.19 73 GLU B C 1
ATOM 1817 O O . GLU B 1 73 ? 4.07 18.375 22.562 1 96.19 73 GLU B O 1
ATOM 1822 N N . ALA B 1 74 ? 5.875 17.547 21.484 1 97.25 74 ALA B N 1
ATOM 1823 C CA . ALA B 1 74 ? 6.359 18.891 21.156 1 97.25 74 ALA B CA 1
ATOM 1824 C C . ALA B 1 74 ? 5.398 19.609 20.219 1 97.25 74 ALA B C 1
ATOM 1826 O O . ALA B 1 74 ? 5.16 20.812 20.359 1 97.25 74 ALA B O 1
ATOM 1827 N N . LEU B 1 75 ? 4.879 18.906 19.266 1 97.81 75 LEU B N 1
ATOM 1828 C CA . LEU B 1 75 ? 3.922 19.469 18.328 1 97.81 75 LEU B CA 1
ATOM 1829 C C . LEU B 1 75 ? 2.637 19.891 19.031 1 97.81 75 LEU B C 1
ATOM 1831 O O . LEU B 1 75 ? 2.111 20.969 18.797 1 97.81 75 LEU B O 1
ATOM 1835 N N . LYS B 1 76 ? 2.186 19.047 19.906 1 97.06 76 LYS B N 1
ATOM 1836 C CA . LYS B 1 76 ? 1.002 19.359 20.703 1 97.06 76 LYS B CA 1
ATOM 1837 C C . LYS B 1 76 ? 1.226 20.609 21.547 1 97.06 76 LYS B C 1
ATOM 1839 O O . LYS B 1 76 ? 0.342 21.453 21.656 1 97.06 76 LYS B O 1
ATOM 1844 N N . ALA B 1 77 ? 2.367 20.641 22.125 1 97.75 77 ALA B N 1
ATOM 1845 C CA . ALA B 1 77 ? 2.711 21.75 22.984 1 97.75 77 ALA B CA 1
ATOM 1846 C C . ALA B 1 77 ? 2.697 23.078 22.219 1 97.75 77 ALA B C 1
ATOM 1848 O O . ALA B 1 77 ? 2.479 24.141 22.797 1 97.75 77 ALA B O 1
ATOM 1849 N N . LYS B 1 78 ? 2.896 22.969 20.891 1 97.62 78 LYS B N 1
ATOM 1850 C CA . LYS B 1 78 ? 2.887 24.156 20.047 1 97.62 78 LYS B CA 1
ATOM 1851 C C . LYS B 1 78 ? 1.487 24.438 19.5 1 97.62 78 LYS B C 1
ATOM 1853 O O . LYS B 1 78 ? 1.307 25.312 18.656 1 97.62 78 LYS B O 1
ATOM 1858 N N . GLY B 1 79 ? 0.569 23.641 19.969 1 97.81 79 GLY B N 1
ATOM 1859 C CA . GLY B 1 79 ? -0.826 23.906 19.656 1 97.81 79 GLY B CA 1
ATOM 1860 C C . GLY B 1 79 ? -1.324 23.141 18.453 1 97.81 79 GLY B C 1
ATOM 1861 O O . GLY B 1 79 ? -2.428 23.391 17.953 1 97.81 79 GLY B O 1
ATOM 1862 N N . VAL B 1 80 ? -0.551 22.266 17.922 1 98.38 80 VAL B N 1
ATOM 1863 C CA . VAL B 1 80 ? -0.991 21.469 16.797 1 98.3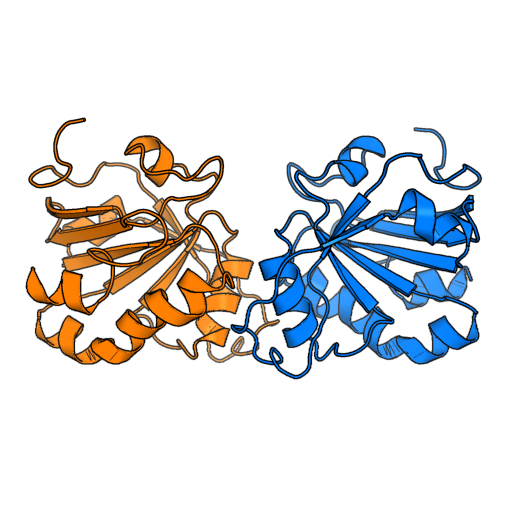8 80 VAL B CA 1
ATOM 1864 C C . VAL B 1 80 ? -2.078 20.484 17.234 1 98.38 80 VAL B C 1
ATOM 1866 O O . VAL B 1 80 ? -1.922 19.797 18.25 1 98.38 80 VAL B O 1
ATOM 1869 N N . ASP B 1 81 ? -3.15 20.453 16.484 1 98.25 81 ASP B N 1
ATOM 1870 C CA . ASP B 1 81 ? -4.277 19.594 16.828 1 98.25 81 ASP B CA 1
ATOM 1871 C C . ASP B 1 81 ? -4.109 18.203 16.203 1 98.25 81 ASP B C 1
ATOM 1873 O O . ASP B 1 81 ? -4.484 17.203 16.812 1 98.25 81 ASP B O 1
ATOM 1877 N N . LYS B 1 82 ? -3.641 18.203 14.953 1 97.5 82 LYS B N 1
ATOM 1878 C CA . LYS B 1 82 ? -3.533 16.969 14.188 1 97.5 82 LYS B CA 1
ATOM 1879 C C . LYS B 1 82 ? -2.318 16.984 13.266 1 97.5 82 LYS B C 1
ATOM 1881 O O . LYS B 1 82 ? -1.945 18.047 12.75 1 97.5 82 LYS B O 1
ATOM 1886 N N . VAL B 1 83 ? -1.762 15.906 13.078 1 97.75 83 VAL B N 1
ATOM 1887 C CA . VAL B 1 83 ? -0.841 15.656 11.977 1 97.75 83 VAL B CA 1
ATOM 1888 C C . VAL B 1 83 ? -1.484 14.711 10.969 1 97.75 83 VAL B C 1
ATOM 1890 O O . VAL B 1 83 ? -1.906 13.609 11.328 1 97.75 83 VAL B O 1
ATOM 1893 N N . ILE B 1 84 ? -1.614 15.156 9.758 1 98 84 ILE B N 1
ATOM 1894 C CA . ILE B 1 84 ? -2.174 14.336 8.695 1 98 84 ILE B CA 1
ATOM 1895 C C . ILE B 1 84 ? -1.068 13.914 7.727 1 98 84 ILE B C 1
ATOM 1897 O O . ILE B 1 84 ? -0.449 14.758 7.078 1 98 84 ILE B O 1
ATOM 1901 N N . VAL B 1 85 ? -0.803 12.648 7.668 1 97.12 85 VAL B N 1
ATOM 1902 C CA . VAL B 1 85 ? 0.153 12.086 6.723 1 97.12 85 VAL B CA 1
ATOM 1903 C C . VAL B 1 85 ? -0.586 11.547 5.5 1 97.12 85 VAL B C 1
ATOM 1905 O O . VAL B 1 85 ? -1.444 10.672 5.621 1 97.12 85 VAL B O 1
ATOM 1908 N N . ILE B 1 86 ? -0.211 12.078 4.34 1 97.94 86 ILE B N 1
ATOM 1909 C CA . ILE B 1 86 ? -0.925 11.617 3.154 1 97.94 86 ILE B CA 1
ATOM 1910 C C . ILE B 1 86 ? 0.062 11.008 2.16 1 97.94 86 ILE B C 1
ATOM 1912 O O . ILE B 1 86 ? 1.241 11.375 2.146 1 97.94 86 ILE B O 1
ATOM 1916 N N . ALA B 1 87 ? -0.445 10.094 1.371 1 97.19 87 ALA B N 1
ATOM 1917 C CA . ALA B 1 87 ? 0.231 9.492 0.227 1 97.19 87 ALA B CA 1
ATOM 1918 C C . ALA B 1 87 ? -0.774 9.055 -0.836 1 97.19 87 ALA B C 1
ATOM 1920 O O . ALA B 1 87 ? -1.986 9.148 -0.627 1 97.19 87 ALA B O 1
ATOM 1921 N N . TYR B 1 88 ? -0.249 8.633 -1.939 1 95.25 88 TYR B N 1
ATOM 1922 C CA . TYR B 1 88 ? -1.095 8.18 -3.037 1 95.25 88 TYR B CA 1
ATOM 1923 C C . TYR B 1 88 ? -1.692 6.809 -2.73 1 95.25 88 TYR B C 1
ATOM 1925 O O . TYR B 1 88 ? -2.637 6.375 -3.395 1 95.25 88 TYR B O 1
ATOM 1933 N N . ASN B 1 89 ? -1.151 6.117 -1.806 1 95.56 89 ASN B N 1
ATOM 1934 C CA . ASN B 1 89 ? -1.589 4.766 -1.475 1 95.56 89 ASN B CA 1
ATOM 1935 C C . ASN B 1 89 ? -3.023 4.75 -0.953 1 95.56 89 ASN B C 1
ATOM 1937 O O . ASN B 1 89 ? -3.482 5.73 -0.364 1 95.56 89 ASN B O 1
ATOM 1941 N N . ASP B 1 90 ? -3.68 3.676 -1.144 1 93.94 90 ASP B N 1
ATOM 1942 C CA . ASP B 1 90 ? -5.074 3.596 -0.72 1 93.94 90 ASP B CA 1
ATOM 1943 C C . ASP B 1 90 ? -5.188 3.582 0.803 1 93.94 90 ASP B C 1
ATOM 1945 O O . ASP B 1 90 ? -4.188 3.393 1.502 1 93.94 90 ASP B O 1
ATOM 1949 N N . PRO B 1 91 ? -6.41 3.793 1.331 1 94.88 91 PRO B N 1
ATOM 1950 C CA . PRO B 1 91 ? -6.57 3.986 2.773 1 94.88 91 PRO B CA 1
ATOM 1951 C C . PRO B 1 91 ? -6.227 2.734 3.578 1 94.88 91 PRO B C 1
ATOM 1953 O O . PRO B 1 91 ? -5.844 2.832 4.746 1 94.88 91 PRO B O 1
ATOM 1956 N N . PHE B 1 92 ? -6.391 1.562 2.996 1 92.31 92 PHE B N 1
ATOM 1957 C CA . PHE B 1 92 ? -6.055 0.334 3.707 1 92.31 92 PHE B CA 1
ATOM 1958 C C . PHE B 1 92 ? -4.551 0.247 3.955 1 92.31 92 PHE B C 1
ATOM 1960 O O . PHE B 1 92 ? -4.117 -0.08 5.062 1 92.31 92 PHE B O 1
ATOM 1967 N N . VAL B 1 93 ? -3.807 0.55 2.939 1 92.94 93 VAL B N 1
ATOM 1968 C CA . VAL B 1 93 ? -2.35 0.559 3.035 1 92.94 93 VAL B CA 1
ATOM 1969 C C . VAL B 1 93 ? -1.903 1.615 4.043 1 92.94 93 VAL B C 1
ATOM 1971 O O . VAL B 1 93 ? -1.047 1.352 4.891 1 92.94 93 VAL B O 1
ATOM 1974 N N . MET B 1 94 ? -2.498 2.746 3.955 1 94.31 94 MET B N 1
ATOM 1975 C CA . MET B 1 94 ? -2.129 3.822 4.871 1 94.31 94 MET B CA 1
ATOM 1976 C C . MET B 1 94 ? -2.414 3.43 6.316 1 94.31 94 MET B C 1
ATOM 1978 O O . MET B 1 94 ? -1.617 3.717 7.211 1 94.31 94 MET B O 1
ATOM 1982 N N . SER B 1 95 ? -3.564 2.854 6.52 1 92.69 95 SER B N 1
ATOM 1983 C CA . SER B 1 95 ? -3.922 2.379 7.852 1 92.69 95 SER B CA 1
ATOM 1984 C C . SER B 1 95 ? -2.906 1.364 8.367 1 92.69 95 SER B C 1
ATOM 1986 O O . SER B 1 95 ? -2.449 1.462 9.508 1 92.69 95 SER B O 1
ATOM 1988 N N . ALA B 1 96 ? -2.582 0.414 7.555 1 90.19 96 ALA B N 1
ATOM 1989 C CA . ALA B 1 96 ? -1.593 -0.597 7.922 1 90.19 96 ALA B CA 1
ATOM 1990 C C . ALA B 1 96 ? -0.246 0.045 8.242 1 90.19 96 ALA B C 1
ATOM 1992 O O . ALA B 1 96 ? 0.435 -0.366 9.188 1 90.19 96 ALA B O 1
ATOM 1993 N N . TRP B 1 97 ? 0.13 1.037 7.445 1 91.69 97 TRP B N 1
ATOM 1994 C CA . TRP B 1 97 ? 1.398 1.726 7.656 1 91.69 97 TRP B CA 1
ATOM 1995 C C . TRP B 1 97 ? 1.396 2.473 8.984 1 91.69 97 TRP B C 1
ATOM 1997 O O . TRP B 1 97 ? 2.387 2.449 9.719 1 91.69 97 TRP B O 1
ATOM 2007 N N . GLY B 1 98 ? 0.325 3.152 9.305 1 92.19 98 GLY B N 1
ATOM 2008 C CA . GLY B 1 98 ? 0.196 3.775 10.609 1 92.19 98 GLY B CA 1
ATOM 2009 C C . GLY B 1 98 ? 0.371 2.797 11.758 1 92.19 98 GLY B C 1
ATOM 2010 O O . GLY B 1 98 ? 1.131 3.059 12.688 1 92.19 98 GLY B O 1
ATOM 2011 N N . LYS B 1 99 ? -0.293 1.659 11.648 1 88.38 99 LYS B N 1
ATOM 2012 C CA . LYS B 1 99 ? -0.208 0.625 12.68 1 88.38 99 LYS B CA 1
ATOM 2013 C C . LYS B 1 99 ? 1.216 0.088 12.797 1 88.38 99 LYS B C 1
ATOM 2015 O O . LYS B 1 99 ? 1.688 -0.187 13.906 1 88.38 99 LYS B O 1
ATOM 2020 N N . SER B 1 100 ? 1.833 -0.029 11.664 1 88.12 100 SER B N 1
ATOM 2021 C CA . SER B 1 100 ? 3.197 -0.549 11.664 1 88.12 100 SER B CA 1
ATOM 2022 C C . SER B 1 100 ? 4.152 0.403 12.367 1 88.12 100 SER B C 1
ATOM 2024 O O . SER B 1 100 ? 5.238 -0.001 12.797 1 88.12 100 SER B O 1
ATOM 2026 N N . ASN B 1 101 ? 3.799 1.643 12.461 1 88.75 101 ASN B N 1
ATOM 2027 C CA . ASN B 1 101 ? 4.594 2.646 13.164 1 88.75 101 ASN B CA 1
ATOM 2028 C C . ASN B 1 101 ? 4.148 2.797 14.617 1 88.75 101 ASN B C 1
ATOM 2030 O O . ASN B 1 101 ? 4.613 3.695 15.32 1 88.75 101 ASN B O 1
ATOM 2034 N N . GLY B 1 102 ? 3.186 1.999 15.016 1 87.12 102 GLY B N 1
ATOM 2035 C CA . GLY B 1 102 ? 2.723 2.012 16.391 1 87.12 102 GLY B CA 1
ATOM 2036 C C . GLY B 1 102 ? 1.776 3.16 16.688 1 87.12 102 GLY B C 1
ATOM 2037 O O . GLY B 1 102 ? 1.59 3.529 17.844 1 87.12 102 GLY B O 1
ATOM 2038 N N . VAL B 1 103 ? 1.251 3.748 15.664 1 87.62 103 VAL B N 1
ATOM 2039 C CA . VAL B 1 103 ? 0.334 4.867 15.859 1 87.62 103 VAL B CA 1
ATOM 2040 C C . VAL B 1 103 ? -1.058 4.34 16.203 1 87.62 103 VAL B C 1
ATOM 2042 O O . VAL B 1 103 ? -1.67 3.619 15.414 1 87.62 103 VAL B O 1
ATOM 2045 N N . THR B 1 104 ? -1.531 4.691 17.328 1 82.38 104 THR B N 1
ATOM 2046 C CA . THR B 1 104 ? -2.797 4.145 17.812 1 82.38 104 THR B CA 1
ATOM 2047 C C . THR B 1 104 ? -3.746 5.266 18.219 1 82.38 104 THR B C 1
ATOM 2049 O O . THR B 1 104 ? -4.875 5.008 18.656 1 82.38 104 THR B O 1
ATOM 2052 N N . ASP B 1 105 ? -3.236 6.422 18.094 1 82.44 105 ASP B N 1
ATOM 2053 C CA . ASP B 1 105 ? -4.074 7.543 18.516 1 82.44 105 ASP B CA 1
ATOM 2054 C C . ASP B 1 105 ? -4.578 8.336 17.312 1 82.44 105 ASP B C 1
ATOM 2056 O O . ASP B 1 105 ? -4.344 7.945 16.172 1 82.44 105 ASP B O 1
ATOM 2060 N N . ASP B 1 106 ? -5.332 9.398 17.672 1 88.81 106 ASP B N 1
ATOM 2061 C CA . ASP B 1 106 ? -5.973 10.156 16.609 1 88.81 106 ASP B CA 1
ATOM 2062 C C . ASP B 1 106 ? -5.23 11.461 16.344 1 88.81 106 ASP B C 1
ATOM 2064 O O . ASP B 1 106 ? -5.75 12.344 15.656 1 88.81 106 ASP B O 1
ATOM 2068 N N . PHE B 1 107 ? -4.09 11.609 16.953 1 95.31 107 PHE B N 1
ATOM 2069 C CA . PHE B 1 107 ? -3.311 12.82 16.719 1 95.31 107 PHE B CA 1
ATOM 2070 C C . PHE B 1 107 ? -2.637 12.766 15.352 1 95.31 107 PHE B C 1
ATOM 2072 O O . PHE B 1 107 ? -2.58 13.773 14.641 1 95.31 107 PHE B O 1
ATOM 2079 N N . ILE B 1 108 ? -2.086 11.648 15.023 1 95.75 108 ILE B N 1
ATOM 2080 C CA . ILE B 1 108 ? -1.495 11.422 13.703 1 95.75 108 ILE B CA 1
ATOM 2081 C C . ILE B 1 108 ? -2.406 10.523 12.875 1 95.75 108 ILE B C 1
ATOM 2083 O O . ILE B 1 108 ? -2.713 9.398 13.281 1 95.75 108 ILE B O 1
ATOM 2087 N N . ILE B 1 109 ? -2.838 11.008 11.797 1 95.69 109 ILE B N 1
ATOM 2088 C CA . ILE B 1 109 ? -3.729 10.273 10.898 1 95.69 109 ILE B CA 1
ATOM 2089 C C . ILE B 1 109 ? -2.996 9.945 9.602 1 95.69 109 ILE B C 1
ATOM 2091 O O . ILE B 1 109 ? -2.355 10.812 9.008 1 95.69 109 ILE B O 1
ATOM 2095 N N . PHE B 1 110 ? -3.039 8.711 9.258 1 95.81 110 PHE B N 1
ATOM 2096 C CA . PHE B 1 110 ? -2.531 8.273 7.961 1 95.81 110 PHE B CA 1
ATOM 2097 C C . PHE B 1 110 ? -3.66 8.172 6.945 1 95.81 110 PHE B C 1
ATOM 2099 O O . PHE B 1 110 ? -4.551 7.324 7.082 1 95.81 110 PHE B O 1
ATOM 2106 N N . ALA B 1 111 ? -3.623 9.023 5.945 1 97.5 111 ALA B N 1
ATOM 2107 C CA . ALA B 1 111 ? -4.754 9.117 5.023 1 97.5 111 ALA B CA 1
ATOM 2108 C C . ALA B 1 111 ? -4.289 9 3.574 1 97.5 111 ALA B C 1
ATOM 2110 O O . ALA B 1 111 ? -3.102 9.148 3.283 1 97.5 111 ALA B O 1
ATOM 2111 N N . SER B 1 112 ? -5.211 8.688 2.729 1 97.94 112 SER B N 1
ATOM 2112 C CA . SER B 1 112 ? -4.988 8.594 1.289 1 97.94 112 SER B CA 1
ATOM 2113 C C . SER B 1 112 ? -5.34 9.898 0.587 1 97.94 112 SER B C 1
ATOM 2115 O O . SER B 1 112 ? -6.438 10.43 0.767 1 97.94 112 SER B O 1
ATOM 2117 N N . ASP B 1 113 ? -4.383 10.484 -0.114 1 97.88 113 ASP B N 1
ATOM 2118 C CA . ASP B 1 113 ? -4.703 11.469 -1.142 1 97.88 113 ASP B CA 1
ATOM 2119 C C . ASP B 1 113 ? -5.117 10.789 -2.445 1 97.88 113 ASP B C 1
ATOM 2121 O O . ASP B 1 113 ? -4.348 10.75 -3.406 1 97.88 113 ASP B O 1
ATOM 2125 N N . GLY B 1 114 ? -6.312 10.289 -2.475 1 94.12 114 GLY B N 1
ATOM 2126 C CA . GLY B 1 114 ? -6.777 9.484 -3.594 1 94.12 114 GLY B CA 1
ATOM 2127 C C . GLY B 1 114 ? -6.5 10.125 -4.941 1 94.12 114 GLY B C 1
ATOM 2128 O O . GLY B 1 114 ? -6.789 11.305 -5.148 1 94.12 114 GLY B O 1
ATOM 2129 N N . GLU B 1 115 ? -5.898 9.266 -5.84 1 92.19 115 GLU B N 1
ATOM 2130 C CA . GLU B 1 115 ? -5.551 9.727 -7.18 1 92.19 115 GLU B CA 1
ATOM 2131 C C . GLU B 1 115 ? -4.617 10.93 -7.125 1 92.19 115 GLU B C 1
ATOM 2133 O O . GLU B 1 115 ? -4.508 11.688 -8.094 1 92.19 115 GLU B O 1
ATOM 2138 N N . THR B 1 116 ? -4.062 11.25 -6.031 1 96.56 116 THR B N 1
ATOM 2139 C CA . THR B 1 116 ? -3.172 12.375 -5.785 1 96.56 116 THR B CA 1
ATOM 2140 C C . THR B 1 116 ? -3.869 13.695 -6.098 1 96.56 116 THR B C 1
ATOM 2142 O O . THR B 1 116 ? -3.252 14.617 -6.637 1 96.56 116 THR B O 1
ATOM 2145 N N . LYS B 1 117 ? -5.133 13.742 -5.82 1 96.69 117 LYS B N 1
ATOM 2146 C CA . LYS B 1 117 ? -5.953 14.875 -6.23 1 96.69 117 LYS B CA 1
ATOM 2147 C C . LYS B 1 117 ? -5.445 16.188 -5.621 1 96.69 117 LYS B C 1
ATOM 2149 O O . LYS B 1 117 ? -5.254 17.172 -6.328 1 96.69 117 LYS B O 1
ATOM 2154 N N . PHE B 1 118 ? -5.277 16.281 -4.34 1 97.5 118 PHE B N 1
ATOM 2155 C CA . PHE B 1 118 ? -4.824 17.5 -3.678 1 97.5 118 PHE B CA 1
ATOM 2156 C C . PHE B 1 118 ? -3.414 17.859 -4.125 1 97.5 118 PHE B C 1
ATOM 2158 O O . PHE B 1 118 ? -3.145 19.016 -4.469 1 97.5 118 PHE B O 1
ATOM 2165 N N . SER B 1 119 ? -2.523 16.844 -4.098 1 97.25 119 SER B N 1
ATOM 2166 C CA . SER B 1 119 ? -1.134 17.078 -4.48 1 97.25 119 SER B CA 1
ATOM 2167 C C . SER B 1 119 ? -1.032 17.594 -5.91 1 97.25 119 SER B C 1
ATOM 2169 O O . SER B 1 119 ? -0.204 18.453 -6.207 1 97.25 119 SER B O 1
ATOM 2171 N N . LYS B 1 120 ? -1.834 17.016 -6.773 1 96.12 120 LYS B N 1
ATOM 2172 C CA . LYS B 1 120 ? -1.888 17.516 -8.148 1 96.12 120 LYS B CA 1
ATOM 2173 C C . LYS B 1 120 ? -2.387 18.969 -8.188 1 96.12 120 LYS B C 1
ATOM 2175 O O . LYS B 1 120 ? -1.88 19.781 -8.961 1 96.12 120 LYS B O 1
ATOM 2180 N N . GLN B 1 121 ? -3.373 19.266 -7.375 1 95.5 121 GLN B N 1
ATOM 2181 C CA . GLN B 1 121 ? -3.961 20.594 -7.328 1 95.5 121 GLN B CA 1
ATOM 2182 C C . GLN B 1 121 ? -2.908 21.656 -6.996 1 95.5 121 GLN B C 1
ATOM 2184 O O . GLN B 1 121 ? -2.924 22.75 -7.551 1 95.5 121 GLN B O 1
ATOM 2189 N N . ILE B 1 122 ? -2.004 21.344 -6.062 1 95 122 ILE B N 1
ATOM 2190 C CA . ILE B 1 122 ? -1.017 22.328 -5.652 1 95 122 ILE B CA 1
ATOM 2191 C C . ILE B 1 122 ? 0.278 22.125 -6.434 1 95 122 ILE B C 1
ATOM 2193 O O . ILE B 1 122 ? 1.253 22.859 -6.234 1 95 122 ILE B O 1
ATOM 2197 N N . GLY B 1 123 ? 0.297 21.094 -7.254 1 94.31 123 GLY B N 1
ATOM 2198 C CA . GLY B 1 123 ? 1.402 20.844 -8.164 1 94.31 123 GLY B CA 1
ATOM 2199 C C . GLY B 1 123 ? 2.594 20.188 -7.5 1 94.31 123 GLY B C 1
ATOM 2200 O O . GLY B 1 123 ? 3.725 20.312 -7.98 1 94.31 123 GLY B O 1
ATOM 2201 N N . TRP B 1 124 ? 2.447 19.594 -6.375 1 94.75 124 TRP B N 1
ATOM 2202 C CA . TRP B 1 124 ? 3.547 18.969 -5.656 1 94.75 124 TRP B CA 1
ATOM 2203 C C . TRP B 1 124 ? 3.422 17.453 -5.703 1 94.75 124 TRP B C 1
ATOM 2205 O O . TRP B 1 124 ? 2.98 16.828 -4.734 1 94.75 124 TRP B O 1
ATOM 2215 N N . THR B 1 125 ? 3.828 16.922 -6.875 1 95.19 125 THR B N 1
ATOM 2216 C CA . THR B 1 125 ? 3.785 15.484 -7.098 1 95.19 125 THR B CA 1
ATOM 2217 C C . THR B 1 125 ? 5.156 14.961 -7.512 1 95.19 125 THR B C 1
ATOM 2219 O O . THR B 1 125 ? 6.055 15.742 -7.84 1 95.19 125 THR B O 1
ATOM 2222 N N . MET B 1 126 ? 5.426 13.75 -7.355 1 91.69 126 MET B N 1
ATOM 2223 C CA . MET B 1 126 ? 6.523 12.961 -7.906 1 91.69 126 MET B CA 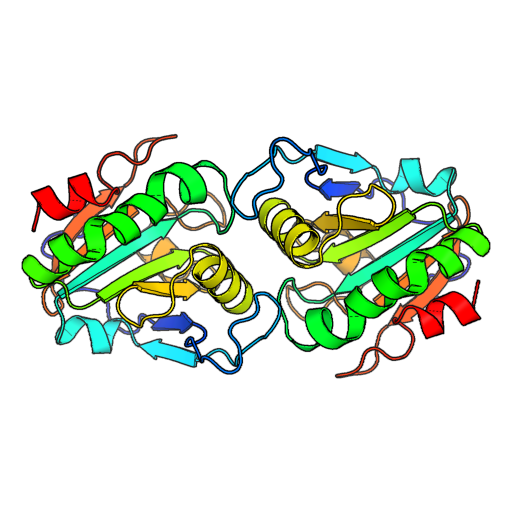1
ATOM 2224 C C . MET B 1 126 ? 6.004 11.891 -8.859 1 91.69 126 MET B C 1
ATOM 2226 O O . MET B 1 126 ? 5.781 10.75 -8.453 1 91.69 126 MET B O 1
ATOM 2230 N N . GLY B 1 127 ? 5.906 12.336 -10.211 1 91.19 127 GLY B N 1
ATOM 2231 C CA . GLY B 1 127 ? 5.184 11.461 -11.125 1 91.19 127 GLY B CA 1
ATOM 2232 C C . GLY B 1 127 ? 3.727 11.273 -10.734 1 91.19 127 GLY B C 1
ATOM 2233 O O . GLY B 1 127 ? 2.992 12.25 -10.57 1 91.19 127 GLY B O 1
ATOM 2234 N N . GLU B 1 128 ? 3.33 9.945 -10.562 1 90.38 128 GLU B N 1
ATOM 2235 C CA . GLU B 1 128 ? 1.951 9.648 -10.188 1 90.38 128 GLU B CA 1
ATOM 2236 C C . GLU B 1 128 ? 1.782 9.633 -8.672 1 90.38 128 GLU B C 1
ATOM 2238 O O . GLU B 1 128 ? 0.67 9.461 -8.164 1 90.38 128 GLU B O 1
ATOM 2243 N N . ARG B 1 129 ? 2.848 9.844 -8.023 1 93.69 129 ARG B N 1
ATOM 2244 C CA . ARG B 1 129 ? 2.834 9.789 -6.562 1 93.69 129 ARG B CA 1
ATOM 2245 C C . ARG B 1 129 ? 2.77 11.188 -5.957 1 93.69 129 ARG B C 1
ATOM 2247 O O . ARG B 1 129 ? 3.061 12.18 -6.637 1 93.69 129 ARG B O 1
ATOM 2254 N N . THR B 1 130 ? 2.314 11.266 -4.711 1 95.31 130 THR B N 1
ATOM 2255 C CA . THR B 1 130 ? 2.434 12.523 -3.98 1 95.31 130 THR B CA 1
ATOM 2256 C C . THR B 1 130 ? 3.898 12.914 -3.812 1 95.31 130 THR B C 1
ATOM 2258 O O . THR B 1 130 ? 4.77 12.055 -3.709 1 95.31 130 THR B O 1
ATOM 2261 N N . GLY B 1 131 ? 4.133 14.164 -3.859 1 93.44 131 GLY B N 1
ATOM 2262 C CA . GLY B 1 131 ? 5.473 14.617 -3.537 1 93.44 131 GLY B CA 1
ATOM 2263 C C . GLY B 1 131 ? 5.801 14.516 -2.061 1 93.44 131 GLY B C 1
ATOM 2264 O O . GLY B 1 131 ? 4.984 14.039 -1.27 1 93.44 131 GLY B O 1
ATOM 2265 N N . ARG B 1 132 ? 7.039 14.922 -1.779 1 94.56 132 ARG B N 1
ATOM 2266 C CA . ARG B 1 132 ? 7.426 15.055 -0.379 1 94.56 132 ARG B CA 1
ATOM 2267 C C . ARG B 1 132 ? 7.344 16.5 0.082 1 94.56 132 ARG B C 1
ATOM 2269 O O . ARG B 1 132 ? 8.141 17.344 -0.34 1 94.56 132 ARG B O 1
ATOM 2276 N N . TYR B 1 133 ? 6.402 16.781 0.964 1 95.88 133 TYR B N 1
ATOM 2277 C CA . TYR B 1 133 ? 6.227 18.172 1.384 1 95.88 133 TYR B CA 1
ATOM 2278 C C . TYR B 1 133 ? 5.52 18.234 2.732 1 95.88 133 TYR B C 1
ATOM 2280 O O . TYR B 1 133 ? 5.02 17.234 3.234 1 95.88 133 TYR B O 1
ATOM 2288 N N . ALA B 1 134 ? 5.547 19.391 3.328 1 96.81 134 ALA B N 1
ATOM 2289 C CA . ALA B 1 134 ? 4.848 19.672 4.582 1 96.81 134 ALA B CA 1
ATOM 2290 C C . ALA B 1 134 ? 4.152 21.031 4.531 1 96.81 134 ALA B C 1
ATOM 2292 O O . ALA B 1 134 ? 4.699 22 3.994 1 96.81 134 ALA B O 1
ATOM 2293 N N . LEU B 1 135 ? 2.994 21.062 5.008 1 97.62 135 LEU B N 1
ATOM 2294 C CA . LEU B 1 135 ? 2.227 22.281 5.207 1 97.62 135 LEU B CA 1
ATOM 2295 C C . LEU B 1 135 ? 1.832 22.453 6.668 1 97.62 135 LEU B C 1
ATOM 2297 O O . LEU B 1 135 ? 1.576 21.469 7.363 1 97.62 135 LEU B O 1
ATOM 2301 N N . VAL B 1 136 ? 1.8 23.656 7.109 1 98.25 136 VAL B N 1
ATOM 2302 C CA . VAL B 1 136 ? 1.104 24.016 8.336 1 98.25 136 VAL B CA 1
ATOM 2303 C C . VAL B 1 136 ? -0.127 24.859 8.008 1 98.25 136 VAL B C 1
ATOM 2305 O O . VAL B 1 136 ? -0.028 25.859 7.301 1 98.25 136 VAL B O 1
ATOM 2308 N N . ILE B 1 137 ? -1.228 24.391 8.398 1 98.31 137 ILE B N 1
ATOM 2309 C CA . ILE B 1 137 ? -2.482 25.125 8.234 1 98.31 137 ILE B CA 1
ATOM 2310 C C . ILE B 1 137 ? -3 25.562 9.602 1 98.31 137 ILE B C 1
ATOM 2312 O O . ILE B 1 137 ? -3.289 24.734 10.469 1 98.31 137 ILE B O 1
ATOM 2316 N N . ASP B 1 138 ? -3.055 26.797 9.773 1 98.25 138 ASP B N 1
ATOM 2317 C CA . ASP B 1 138 ? -3.541 27.391 11.016 1 98.25 138 ASP B CA 1
ATOM 2318 C C . ASP B 1 138 ? -4.918 28.016 10.82 1 98.25 138 ASP B C 1
ATOM 2320 O O . ASP B 1 138 ? -5.027 29.156 10.375 1 98.25 138 ASP B O 1
ATOM 2324 N N . HIS B 1 139 ? -5.992 27.188 11.234 1 98.06 139 HIS B N 1
ATOM 2325 C CA . HIS B 1 139 ? -7.379 27.641 11.156 1 98.06 139 HIS B CA 1
ATOM 2326 C C . HIS B 1 139 ? -7.715 28.141 9.758 1 98.06 139 HIS B C 1
ATOM 2328 O O . HIS B 1 139 ? -8.234 29.25 9.609 1 98.06 139 HIS B O 1
ATOM 2334 N N . GLY B 1 140 ? -7.289 27.297 8.844 1 97.5 140 GLY B N 1
ATOM 2335 C CA . GLY B 1 140 ? -7.703 27.516 7.465 1 97.5 140 GLY B CA 1
ATOM 2336 C C . GLY B 1 140 ? -6.652 28.234 6.641 1 97.5 140 GLY B C 1
ATOM 2337 O O . GLY B 1 140 ? -6.738 28.266 5.41 1 97.5 140 GLY B O 1
ATOM 2338 N N . LYS B 1 141 ? -5.684 28.812 7.262 1 97.62 141 LYS B N 1
ATOM 2339 C CA . LYS B 1 141 ? -4.656 29.562 6.551 1 97.62 141 LYS B CA 1
ATOM 2340 C C . LYS B 1 141 ? -3.344 28.781 6.5 1 97.62 141 LYS B C 1
ATOM 2342 O O . LYS B 1 141 ? -2.896 28.25 7.516 1 97.62 141 LYS B O 1
ATOM 2347 N N . VAL B 1 142 ? -2.781 28.734 5.305 1 98 142 VAL B N 1
ATOM 2348 C CA . VAL B 1 142 ? -1.483 28.094 5.164 1 98 142 VAL B CA 1
ATOM 2349 C C . VAL B 1 142 ? -0.381 29.016 5.668 1 98 142 VAL B C 1
ATOM 2351 O O . VAL B 1 142 ? -0.189 30.109 5.129 1 98 142 VAL B O 1
ATOM 2354 N N . THR B 1 143 ? 0.34 28.562 6.637 1 97.62 143 THR B N 1
ATOM 2355 C CA . THR B 1 143 ? 1.352 29.438 7.238 1 97.62 143 THR B CA 1
ATOM 2356 C C . THR B 1 143 ? 2.754 28.906 6.938 1 97.62 143 THR B C 1
ATOM 2358 O O . THR B 1 143 ? 3.74 29.625 7.129 1 97.62 143 THR B O 1
ATOM 2361 N N . TYR B 1 144 ? 2.846 27.719 6.539 1 97.25 144 TYR B 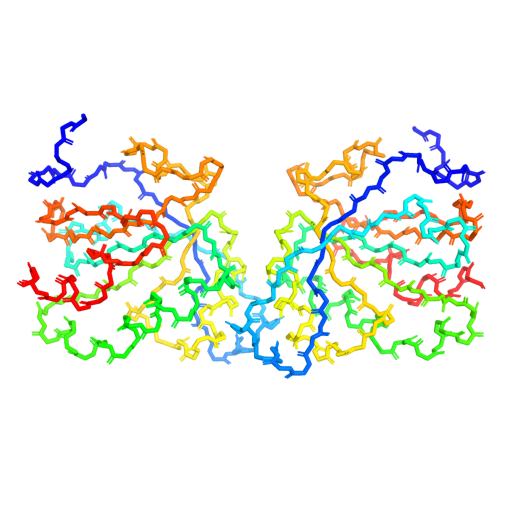N 1
ATOM 2362 C CA . TYR B 1 144 ? 4.105 27.094 6.152 1 97.25 144 TYR B CA 1
ATOM 2363 C C . TYR B 1 144 ? 3.895 26.109 5.016 1 97.25 144 TYR B C 1
ATOM 2365 O O . TYR B 1 144 ? 2.906 25.375 5.004 1 97.25 144 TYR B O 1
ATOM 2373 N N . ALA B 1 145 ? 4.75 26.141 4.07 1 97 145 ALA B N 1
ATOM 2374 C CA . ALA B 1 145 ? 4.695 25.219 2.936 1 97 145 ALA B CA 1
ATOM 2375 C C . ALA B 1 145 ? 6.082 24.984 2.348 1 97 145 ALA B C 1
ATOM 2377 O O . ALA B 1 145 ? 6.723 25.922 1.861 1 97 145 ALA B O 1
ATOM 2378 N N . GLU B 1 146 ? 6.488 23.781 2.449 1 95 146 GLU B N 1
ATOM 2379 C CA . GLU B 1 146 ? 7.812 23.469 1.925 1 95 146 GLU B CA 1
ATOM 2380 C C . GLU B 1 146 ? 7.832 22.094 1.258 1 95 146 GLU B C 1
ATOM 2382 O O . GLU B 1 146 ? 7.219 21.141 1.754 1 95 146 GLU B O 1
ATOM 2387 N N . GLN B 1 147 ? 8.555 21.984 0.156 1 92.62 147 GLN B N 1
ATOM 2388 C CA . GLN B 1 147 ? 8.867 20.719 -0.489 1 92.62 147 GLN B CA 1
ATOM 2389 C C . GLN B 1 147 ? 10.273 20.25 -0.122 1 92.62 147 GLN B C 1
ATOM 2391 O O . GLN B 1 147 ? 11.195 21.062 -0.022 1 92.62 147 GLN B O 1
ATOM 2396 N N . ALA B 1 148 ? 10.281 18.984 0.011 1 88 148 ALA B N 1
ATOM 2397 C CA . ALA B 1 148 ? 11.602 18.438 0.331 1 88 148 ALA B CA 1
ATOM 2398 C C . ALA B 1 148 ? 12.539 18.547 -0.868 1 88 148 ALA B C 1
ATOM 2400 O O . ALA B 1 148 ? 12.102 18.453 -2.018 1 88 148 ALA B O 1
ATOM 2401 N N . ALA B 1 149 ? 13.742 18.828 -0.436 1 76.44 149 ALA B N 1
ATOM 2402 C CA . ALA B 1 149 ? 14.766 18.75 -1.473 1 76.44 149 ALA B CA 1
ATOM 2403 C C . ALA B 1 149 ? 14.914 17.312 -1.979 1 76.44 149 ALA B C 1
ATOM 2405 O O . ALA B 1 149 ? 14.523 16.359 -1.297 1 76.44 149 ALA B O 1
ATOM 2406 N N . LYS B 1 150 ? 15.43 17.25 -3.09 1 66.75 150 LYS B N 1
ATOM 2407 C CA . LYS B 1 150 ? 15.57 15.938 -3.713 1 66.75 150 LYS B CA 1
ATOM 2408 C C . LYS B 1 150 ? 16.344 14.977 -2.807 1 66.75 150 LYS B C 1
ATOM 2410 O O . LYS B 1 150 ? 17.453 15.273 -2.379 1 66.75 150 LYS B O 1
ATOM 2415 N N . GLY B 1 151 ? 15.656 13.922 -2.535 1 68.25 151 GLY B N 1
ATOM 2416 C CA . GLY B 1 151 ? 16.297 12.828 -1.814 1 68.25 151 GLY B CA 1
ATOM 2417 C C . GLY B 1 151 ? 16.297 13.031 -0.31 1 68.25 151 GLY B C 1
ATOM 2418 O O . GLY B 1 151 ? 16.734 12.148 0.437 1 68.25 151 GLY B O 1
ATOM 2419 N N . GLY B 1 152 ? 15.867 14.094 0.08 1 78.75 152 GLY B N 1
ATOM 2420 C CA . GLY B 1 152 ? 15.93 14.336 1.514 1 78.75 152 GLY B CA 1
ATOM 2421 C C . GLY B 1 152 ? 14.586 14.711 2.113 1 78.75 152 GLY B C 1
ATOM 2422 O O . GLY B 1 152 ? 13.539 14.516 1.487 1 78.75 152 GLY B O 1
ATOM 2423 N N . VAL B 1 153 ? 14.641 14.938 3.453 1 86.69 153 VAL B N 1
ATOM 2424 C CA . VAL B 1 153 ? 13.422 15.281 4.176 1 86.69 153 VAL B CA 1
ATOM 2425 C C . VAL B 1 153 ? 13.539 16.688 4.758 1 86.69 153 VAL B C 1
ATOM 2427 O O . VAL B 1 153 ? 12.625 17.156 5.441 1 86.69 153 VAL B O 1
ATOM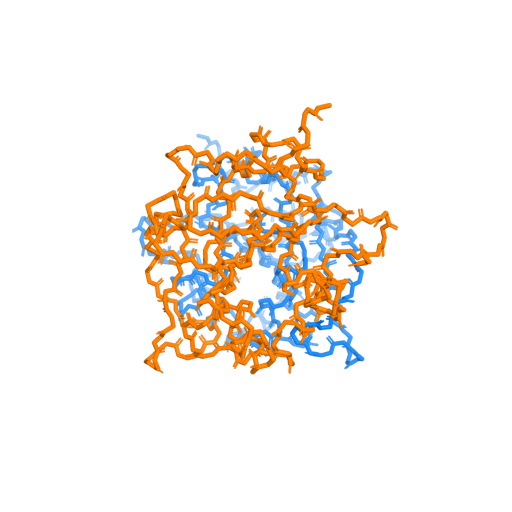 2430 N N . GLU B 1 154 ? 14.586 17.344 4.383 1 86.69 154 GLU B N 1
ATOM 2431 C CA . GLU B 1 154 ? 14.82 18.656 4.961 1 86.69 154 GLU B CA 1
ATOM 2432 C C . GLU B 1 154 ? 13.695 19.625 4.594 1 86.69 154 GLU B C 1
ATOM 2434 O O . GLU B 1 154 ? 13.266 19.672 3.438 1 86.69 154 GLU B O 1
ATOM 2439 N N . GLY B 1 155 ? 13.227 20.375 5.652 1 91.25 155 GLY B N 1
ATOM 2440 C CA . GLY B 1 155 ? 12.141 21.312 5.461 1 91.25 155 GLY B CA 1
ATOM 2441 C C . GLY B 1 155 ? 10.766 20.703 5.672 1 91.25 155 GLY B C 1
ATOM 2442 O O . GLY B 1 155 ? 9.789 21.438 5.867 1 91.25 155 GLY B O 1
ATOM 2443 N N . THR B 1 156 ? 10.781 19.422 5.617 1 94.06 156 THR B N 1
ATOM 2444 C CA . THR B 1 156 ? 9.477 18.766 5.699 1 94.06 156 THR B CA 1
ATOM 2445 C C . THR B 1 156 ? 9.391 17.875 6.93 1 94.06 156 THR B C 1
ATOM 2447 O O . THR B 1 156 ? 8.305 17.406 7.281 1 94.06 156 THR B O 1
ATOM 2450 N N . ASP B 1 157 ? 10.547 17.672 7.617 1 93.75 157 ASP B N 1
ATOM 2451 C CA . ASP B 1 157 ? 10.57 16.844 8.82 1 93.75 157 ASP B CA 1
ATOM 2452 C C . ASP B 1 157 ? 10.008 17.594 10.016 1 93.75 157 ASP B C 1
ATOM 2454 O O . ASP B 1 157 ? 9.742 18.797 9.93 1 93.75 157 ASP B O 1
ATOM 2458 N N . ALA B 1 158 ? 9.773 16.844 11.133 1 94.81 158 ALA B N 1
ATOM 2459 C CA . ALA B 1 158 ? 9.117 17.422 12.305 1 94.81 158 ALA B CA 1
ATOM 2460 C C . ALA B 1 158 ? 9.945 18.578 12.883 1 94.81 158 ALA B C 1
ATOM 2462 O O . ALA B 1 158 ? 9.383 19.578 13.32 1 94.81 158 ALA B O 1
ATOM 2463 N N . ALA B 1 159 ? 11.219 18.359 12.867 1 93.62 159 ALA B N 1
ATOM 2464 C CA . ALA B 1 159 ? 12.086 19.422 13.406 1 93.62 159 ALA B CA 1
ATOM 2465 C C . ALA B 1 159 ? 11.922 20.719 12.617 1 93.62 159 ALA B C 1
ATOM 2467 O O . ALA B 1 159 ? 11.82 21.797 13.203 1 93.62 159 ALA B O 1
ATOM 2468 N N . SER B 1 160 ? 11.961 20.609 11.336 1 94.25 160 SER B N 1
ATOM 2469 C CA . SER B 1 160 ? 11.781 21.766 10.477 1 94.25 160 SER B CA 1
ATOM 2470 C C . SER B 1 160 ? 10.43 22.422 10.703 1 94.25 160 SER B C 1
ATOM 2472 O O . SER B 1 160 ? 10.328 23.641 10.773 1 94.25 160 SER B O 1
ATOM 2474 N N . VAL B 1 161 ? 9.398 21.609 10.773 1 95.31 161 VAL B N 1
ATOM 2475 C CA . VAL B 1 161 ? 8.039 22.109 10.977 1 95.31 161 VAL B CA 1
ATOM 2476 C C . VAL B 1 161 ? 7.941 22.797 12.336 1 95.31 161 VAL B C 1
ATOM 2478 O O . VAL B 1 161 ? 7.414 23.922 12.43 1 95.31 161 VAL B O 1
ATOM 2481 N N . LEU B 1 162 ? 8.477 22.141 13.375 1 96.81 162 LEU B N 1
ATOM 2482 C CA . LEU B 1 162 ? 8.438 22.688 14.734 1 96.81 162 LEU B CA 1
ATOM 2483 C C . LEU B 1 162 ? 9.086 24.062 14.789 1 96.81 162 LEU B C 1
ATOM 2485 O O . LEU B 1 162 ? 8.617 24.938 15.508 1 96.81 162 LEU B O 1
ATOM 2489 N N . ALA B 1 163 ? 10.102 24.188 14.016 1 95.56 163 ALA B N 1
ATOM 2490 C CA . ALA B 1 163 ? 10.859 25.438 14.008 1 95.56 163 ALA B CA 1
ATOM 2491 C C . ALA B 1 163 ? 10.023 26.578 13.438 1 95.56 163 ALA B C 1
ATOM 2493 O O . ALA B 1 163 ? 10.359 27.75 13.625 1 95.56 163 ALA B O 1
ATOM 2494 N N . LYS B 1 164 ? 8.984 26.266 12.781 1 94.19 164 LYS B N 1
ATOM 2495 C CA . LYS B 1 164 ? 8.18 27.281 12.109 1 94.19 164 LYS B CA 1
ATOM 2496 C C . LYS B 1 164 ? 6.84 27.484 12.828 1 94.19 164 LYS B C 1
ATOM 2498 O O . LYS B 1 164 ? 6.023 28.297 12.406 1 94.19 164 LYS B O 1
ATOM 2503 N N . LEU B 1 165 ? 6.594 26.672 13.844 1 95.31 165 LEU B N 1
ATOM 2504 C CA . LEU B 1 165 ? 5.352 26.766 14.609 1 95.31 165 LEU B CA 1
ATOM 2505 C C . LEU B 1 165 ? 5.465 27.812 15.711 1 95.31 165 LEU B C 1
ATOM 2507 O O . LEU B 1 165 ? 6.566 28.109 16.188 1 95.31 165 LEU B O 1
#